Protein AF-A0A416GAG2-F1 (afdb_monomer_lite)

Secondary structure (DSSP, 8-state):
----------------------------------------------------------------------------------TTSS-HHHHHHHHHHHIIIIIIS----TTTHHHHB-HHHHHHHHHT--S--SSSPP--GGGGS---S--SSS--EEEEEEE-STTEEEEEEEETTEEEEEEEEEEEETTEEEEEEEEEE-

Sequence (202 aa):
MKKESLKWTVPAKPLMLAAILALGLGSASCSNSKAPQAKETTEQDNSMEEEEEVIEPEEKETELPPAPRTGSQEEKPEVVIPGMNTDAESVTTFLKAFYAHYVFDAESMEKIANDVCTPKLLKYLEKEYDYDCMEEPCYAMWCFRTGMQDGPSDVSKVTEVIAENDGWFKVSYLDMGNKGVSRIRFIMTHGKYKMDEVVRVE

Foldseek 3Di:
DDDDAPPDDDDDDDDDDDDDDDDDDDDDDDDDDDDDDDDDDDDDDDDDDDDDDDDDDDDDDDDDDDDDDPDPPPPPPPLPFDDDPDDPVSVVVVVQVCCVACQQVNHDCVVCCVQAADPQQQVVQQVPPPDDDPDPDGGNSCLQPPPDPADDASDWGFPDWDDDGSQKIWTWIADNNDTWIKIWGWDDDPNGIHTYDIHTDD

pLDDT: mean 70.06, std 28.57, range [26.62, 98.69]

Radius of gyration: 28.65 Å; chains: 1; bounding box: 80×59×67 Å

Structure (mmCIF, N/CA/C/O backbone):
data_AF-A0A416GAG2-F1
#
_entry.id   AF-A0A416GAG2-F1
#
loop_
_atom_site.group_PDB
_atom_site.id
_atom_site.type_symbol
_atom_site.label_atom_id
_atom_site.label_alt_id
_atom_site.label_comp_id
_atom_site.label_asym_id
_atom_site.label_entity_id
_atom_site.label_seq_id
_atom_site.pdbx_PDB_ins_code
_atom_site.Cartn_x
_atom_site.Cartn_y
_atom_site.Cartn_z
_atom_site.occupancy
_atom_site.B_iso_or_equiv
_atom_site.auth_seq_id
_atom_site.auth_comp_id
_atom_site.auth_asym_id
_atom_site.auth_atom_id
_atom_site.pdbx_PDB_model_num
ATOM 1 N N . MET A 1 1 ? -26.300 13.108 12.758 1.00 38.44 1 MET A N 1
ATOM 2 C CA . MET A 1 1 ? -24.827 13.018 12.900 1.00 38.44 1 MET A CA 1
ATOM 3 C C . MET A 1 1 ? -24.169 14.087 12.038 1.00 38.44 1 MET A C 1
ATOM 5 O O . MET A 1 1 ? -24.770 14.479 11.043 1.00 38.44 1 MET A O 1
ATOM 9 N N . LYS A 1 2 ? -22.981 14.578 12.412 1.00 35.47 2 LYS A N 1
ATOM 10 C CA . LYS A 1 2 ? -22.166 15.461 11.557 1.00 35.47 2 LYS A CA 1
ATOM 11 C C . LYS A 1 2 ? -21.302 14.595 10.633 1.00 35.47 2 LYS A C 1
ATOM 13 O O . LYS A 1 2 ? -20.876 13.525 11.051 1.00 35.47 2 LYS A O 1
ATOM 18 N N . LYS A 1 3 ? -21.082 15.034 9.391 1.00 35.53 3 LYS A N 1
ATOM 19 C CA . LYS A 1 3 ? -20.164 14.373 8.452 1.00 35.53 3 LYS A CA 1
ATOM 20 C C . LYS A 1 3 ? -18.776 14.980 8.628 1.00 35.53 3 LYS A C 1
ATOM 22 O O . LYS A 1 3 ? -18.611 16.168 8.363 1.00 35.53 3 LYS A O 1
ATOM 27 N N . GLU A 1 4 ? -17.805 14.182 9.052 1.00 45.38 4 GLU A N 1
ATOM 28 C CA . GLU A 1 4 ? -16.410 14.610 9.177 1.00 45.38 4 GLU A CA 1
ATOM 29 C C . GLU A 1 4 ? -15.582 13.905 8.100 1.00 45.38 4 GLU A C 1
ATOM 31 O O . GLU A 1 4 ? -15.157 12.765 8.253 1.00 45.38 4 GLU A O 1
ATOM 36 N N . SER A 1 5 ? -15.425 14.572 6.953 1.00 42.12 5 SER A N 1
ATOM 37 C CA . SER A 1 5 ? -14.565 14.103 5.862 1.00 42.12 5 SER A CA 1
ATOM 38 C C . SER A 1 5 ? -13.100 14.094 6.299 1.00 42.12 5 SER A C 1
ATOM 40 O O . SER A 1 5 ? -12.658 15.036 6.961 1.00 42.12 5 SER A O 1
ATOM 42 N N . LEU A 1 6 ? -12.328 13.088 5.869 1.00 41.62 6 LEU A N 1
ATOM 43 C CA . LEU A 1 6 ? -10.877 13.052 6.075 1.00 41.62 6 LEU A CA 1
ATOM 44 C C . LEU A 1 6 ? -10.220 14.267 5.400 1.00 41.62 6 LEU A C 1
ATOM 46 O O . LEU A 1 6 ? -10.076 14.319 4.181 1.00 41.62 6 LEU A O 1
ATOM 50 N N . LYS A 1 7 ? -9.797 15.248 6.202 1.00 37.75 7 LYS A N 1
ATOM 51 C CA . LYS A 1 7 ? -9.031 16.410 5.734 1.00 37.75 7 LYS A CA 1
ATOM 52 C C . LYS A 1 7 ? -7.536 16.109 5.773 1.00 37.75 7 LYS A C 1
ATOM 54 O O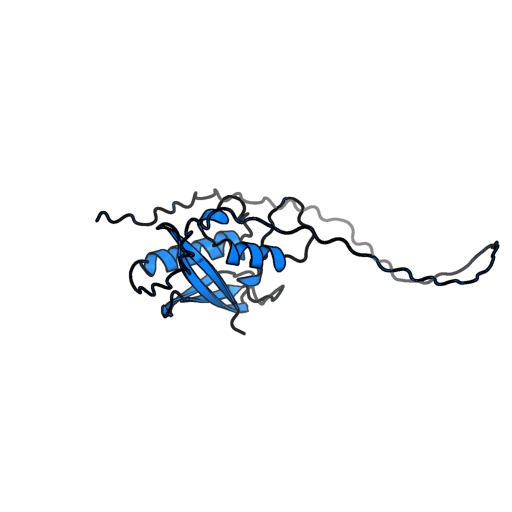 . LYS A 1 7 ? -6.813 16.624 6.621 1.00 37.75 7 LYS A O 1
ATOM 59 N N . TRP A 1 8 ? -7.093 15.255 4.855 1.00 42.41 8 TRP A N 1
ATOM 60 C CA . TRP A 1 8 ? -5.672 15.051 4.594 1.00 42.41 8 TRP A CA 1
ATOM 61 C C . TRP A 1 8 ? -5.143 16.181 3.701 1.00 42.41 8 TRP A C 1
ATOM 63 O O . TRP A 1 8 ? -5.592 16.338 2.567 1.00 42.41 8 TRP A O 1
ATOM 73 N N . THR A 1 9 ? -4.193 16.967 4.211 1.00 39.31 9 THR A N 1
ATOM 74 C CA . THR A 1 9 ? -3.561 18.071 3.474 1.00 39.31 9 THR A CA 1
ATOM 75 C C . THR A 1 9 ? -2.094 17.733 3.242 1.00 39.31 9 THR A C 1
ATOM 77 O O . THR A 1 9 ? -1.291 17.820 4.167 1.00 39.31 9 THR A O 1
ATOM 80 N N . VAL A 1 10 ? -1.736 17.365 2.010 1.00 46.69 10 VAL A N 1
ATOM 81 C CA . VAL A 1 10 ? -0.333 17.136 1.628 1.00 46.69 10 VAL A CA 1
ATOM 82 C C . VAL A 1 10 ? 0.410 18.480 1.581 1.00 46.69 10 VAL A C 1
ATOM 84 O O . VAL A 1 10 ? -0.028 19.378 0.855 1.00 46.69 10 VAL A O 1
ATOM 87 N N . PRO A 1 11 ? 1.535 18.653 2.300 1.00 40.78 11 PRO A N 1
ATOM 88 C CA . PRO A 1 11 ? 2.395 19.816 2.128 1.00 40.78 11 PRO A CA 1
ATOM 89 C C . PRO A 1 11 ? 3.166 19.696 0.805 1.00 40.78 11 PRO A C 1
ATOM 91 O O . PRO A 1 11 ? 3.988 18.799 0.628 1.00 40.78 11 PRO A O 1
ATOM 94 N N . ALA A 1 12 ? 2.916 20.609 -0.135 1.00 41.22 12 ALA A N 1
ATOM 95 C CA . ALA A 1 12 ? 3.634 20.633 -1.407 1.00 41.22 12 ALA A CA 1
ATOM 96 C C . ALA A 1 12 ? 5.121 20.973 -1.189 1.00 41.22 12 ALA A C 1
ATOM 98 O O . ALA A 1 12 ? 5.458 22.080 -0.761 1.00 41.22 12 ALA A O 1
ATOM 99 N N . LYS A 1 13 ? 6.016 20.028 -1.498 1.00 47.72 13 LYS A N 1
ATOM 100 C CA . LYS A 1 13 ? 7.469 20.241 -1.445 1.00 47.72 13 LYS A CA 1
ATOM 101 C C . LYS A 1 13 ? 7.936 21.100 -2.632 1.00 47.72 13 LYS A C 1
ATOM 103 O O . LYS A 1 13 ? 7.495 20.855 -3.756 1.00 47.72 13 LYS A O 1
ATOM 108 N N . PRO A 1 14 ? 8.840 22.076 -2.430 1.00 38.66 14 PRO A N 1
ATOM 109 C CA . PRO A 1 14 ? 9.455 22.803 -3.534 1.00 38.66 14 PRO A CA 1
ATOM 110 C C . PRO A 1 14 ? 10.447 21.903 -4.288 1.00 38.66 14 PRO A C 1
ATOM 112 O O . PRO A 1 14 ? 11.287 21.242 -3.678 1.00 38.66 14 PRO A O 1
ATOM 115 N N . LEU A 1 15 ? 10.376 21.910 -5.621 1.00 43.06 15 LEU A N 1
ATOM 116 C CA . LEU A 1 15 ? 11.319 21.197 -6.486 1.00 43.06 15 LEU A CA 1
ATOM 117 C C . LEU A 1 15 ? 12.697 21.876 -6.458 1.00 43.06 15 LEU A C 1
ATOM 119 O O . LEU A 1 15 ? 12.909 22.901 -7.104 1.00 43.06 15 LEU A O 1
ATOM 123 N N . MET A 1 16 ? 13.644 21.282 -5.732 1.00 34.44 16 MET A N 1
ATOM 124 C CA . MET A 1 16 ? 15.056 21.665 -5.783 1.00 34.44 16 MET A CA 1
ATOM 125 C C . MET A 1 16 ? 15.713 21.030 -7.013 1.00 34.44 16 MET A C 1
ATOM 127 O O . MET A 1 16 ? 15.833 19.808 -7.088 1.00 34.44 16 MET A O 1
ATOM 131 N N . LEU A 1 17 ? 16.164 21.840 -7.977 1.00 33.56 17 LEU A N 1
ATOM 132 C CA . LEU A 1 17 ? 16.980 21.336 -9.086 1.00 33.56 17 LEU A CA 1
ATOM 133 C C . LEU A 1 17 ? 18.369 20.940 -8.568 1.00 33.56 17 LEU A C 1
ATOM 135 O O . LEU A 1 17 ? 19.139 21.793 -8.127 1.00 33.56 17 LEU A O 1
ATOM 139 N N . ALA A 1 18 ? 18.714 19.657 -8.682 1.00 37.72 18 ALA A N 1
ATOM 140 C CA . ALA A 1 18 ? 20.070 19.181 -8.441 1.00 37.72 18 ALA A CA 1
ATOM 141 C C . ALA A 1 18 ? 21.003 19.633 -9.581 1.00 37.72 18 ALA A C 1
ATOM 143 O O . ALA A 1 18 ? 20.869 19.198 -10.725 1.00 37.72 18 ALA A O 1
ATOM 144 N N . ALA A 1 19 ? 21.963 20.506 -9.273 1.00 36.53 19 ALA A N 1
ATOM 145 C CA . ALA A 1 19 ? 22.992 20.920 -10.222 1.00 36.53 19 ALA A CA 1
ATOM 146 C C . ALA A 1 19 ? 24.087 19.843 -10.321 1.00 36.53 19 ALA A C 1
ATOM 148 O O . ALA A 1 19 ? 24.914 19.704 -9.420 1.00 36.53 19 ALA A O 1
ATOM 149 N 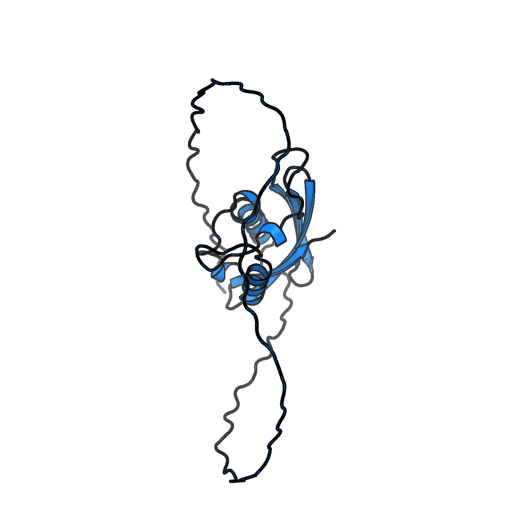N . ILE A 1 20 ? 24.099 19.080 -11.418 1.00 35.28 20 ILE A N 1
ATOM 150 C CA . ILE A 1 20 ? 25.112 18.042 -11.662 1.00 35.28 20 ILE A CA 1
ATOM 151 C C . ILE A 1 20 ? 26.458 18.708 -11.977 1.00 35.28 20 ILE A C 1
ATOM 153 O O . ILE A 1 20 ? 26.676 19.235 -13.069 1.00 35.28 20 ILE A O 1
ATOM 157 N N . LEU A 1 21 ? 27.375 18.668 -11.010 1.00 35.81 21 LEU A N 1
ATOM 158 C CA . LEU A 1 21 ? 28.737 19.177 -11.144 1.00 35.81 21 LEU A CA 1
ATOM 159 C C . LEU A 1 21 ? 29.627 18.106 -11.794 1.00 35.81 21 LEU A C 1
ATOM 161 O O . LEU A 1 21 ? 30.071 17.160 -11.145 1.00 35.81 21 LEU A O 1
ATOM 165 N N . ALA A 1 22 ? 29.865 18.238 -13.099 1.00 40.00 22 ALA A N 1
ATOM 166 C CA . ALA A 1 22 ? 30.660 17.282 -13.861 1.00 40.00 22 ALA A CA 1
ATOM 167 C C . ALA A 1 22 ? 32.164 17.397 -13.539 1.00 40.00 22 ALA A C 1
ATOM 169 O O . ALA A 1 22 ? 32.847 18.297 -14.026 1.00 40.00 22 ALA A O 1
ATOM 170 N N . LEU A 1 23 ? 32.690 16.441 -12.769 1.00 40.62 23 LEU A N 1
ATOM 171 C CA . LEU A 1 23 ? 34.126 16.198 -12.607 1.00 40.62 23 LEU A CA 1
ATOM 172 C C . LEU A 1 23 ? 34.492 14.860 -13.255 1.00 40.62 23 LEU A C 1
ATOM 174 O O . LEU A 1 23 ? 34.330 13.801 -12.658 1.00 40.62 23 LEU A O 1
ATOM 178 N N . GLY A 1 24 ? 34.986 14.911 -14.492 1.00 34.34 24 GLY A N 1
ATOM 179 C CA . GLY A 1 24 ? 35.578 13.754 -15.161 1.00 34.34 24 GLY A CA 1
ATOM 180 C C . GLY A 1 24 ? 37.102 13.799 -15.096 1.00 34.34 24 GLY A C 1
ATOM 181 O O . GLY A 1 24 ? 37.682 14.827 -15.434 1.00 34.34 24 GLY A O 1
ATOM 182 N N . LEU A 1 25 ? 37.740 12.691 -14.704 1.00 38.66 25 LEU A N 1
ATOM 183 C CA . LEU A 1 25 ? 39.153 12.361 -14.957 1.00 38.66 25 LEU A CA 1
ATOM 184 C C . LEU A 1 25 ? 39.447 10.916 -14.500 1.00 38.66 25 LEU A C 1
ATOM 186 O O . LEU A 1 25 ? 38.843 10.441 -13.546 1.00 38.66 25 LEU A O 1
ATOM 190 N N . GLY A 1 26 ? 40.423 10.252 -15.132 1.00 32.84 26 GLY A N 1
ATOM 191 C CA . GLY A 1 26 ? 41.094 9.078 -14.547 1.00 32.84 26 GLY A CA 1
ATOM 192 C C . GLY A 1 26 ? 40.553 7.688 -14.910 1.00 32.84 26 GLY A C 1
ATOM 193 O O . GLY A 1 26 ? 40.142 6.933 -14.035 1.00 32.84 26 GLY A O 1
ATOM 194 N N . SER A 1 27 ? 40.652 7.282 -16.178 1.00 40.88 27 SER A N 1
ATOM 195 C CA . SER A 1 27 ? 40.572 5.860 -16.547 1.00 40.88 27 SER A CA 1
ATOM 196 C C . SER A 1 27 ? 41.863 5.120 -16.161 1.00 40.88 27 SER A C 1
ATOM 198 O O . SER A 1 27 ? 42.925 5.444 -16.697 1.00 40.88 27 SER A O 1
ATOM 200 N N . ALA A 1 28 ? 41.781 4.094 -15.310 1.00 35.50 28 ALA A N 1
ATOM 201 C CA . ALA A 1 28 ? 42.899 3.197 -15.007 1.00 35.50 28 ALA A CA 1
ATOM 202 C C . ALA A 1 28 ? 42.433 1.731 -15.000 1.00 35.50 28 ALA A C 1
ATOM 204 O O . ALA A 1 28 ? 41.589 1.341 -14.200 1.00 35.50 28 ALA A O 1
ATOM 205 N N . SER A 1 29 ? 42.988 0.926 -15.908 1.00 36.44 29 SER A N 1
ATOM 206 C CA . SER A 1 29 ? 42.758 -0.520 -15.992 1.00 36.44 29 SER A CA 1
ATOM 207 C C . SER A 1 29 ? 43.918 -1.273 -15.345 1.00 36.44 29 SER A C 1
ATOM 209 O O . SER A 1 29 ? 45.070 -0.926 -15.596 1.00 36.44 29 SER A O 1
ATOM 211 N N . CYS A 1 30 ? 43.623 -2.322 -14.574 1.00 28.58 30 CYS A N 1
ATOM 212 C CA . CYS A 1 30 ? 44.581 -3.371 -14.224 1.00 28.58 30 CYS A CA 1
ATOM 213 C C . CYS A 1 30 ? 43.853 -4.693 -13.944 1.00 28.58 30 CYS A C 1
ATOM 215 O O . CYS A 1 30 ? 42.762 -4.702 -13.376 1.00 28.58 30 CYS A O 1
ATOM 217 N N . SER A 1 31 ? 44.476 -5.810 -14.328 1.00 35.44 31 SER A N 1
ATOM 218 C CA . SER A 1 31 ? 43.879 -7.149 -14.263 1.00 35.44 31 SER A CA 1
ATOM 219 C C . SER A 1 31 ? 44.534 -8.054 -13.212 1.00 35.44 31 SER A C 1
ATOM 221 O O . SER A 1 31 ? 45.732 -7.996 -12.962 1.00 35.44 31 SER A O 1
ATOM 223 N N . ASN A 1 32 ? 43.695 -8.931 -12.664 1.00 33.22 32 ASN A N 1
ATOM 224 C CA . ASN A 1 32 ? 43.937 -10.123 -11.840 1.00 33.22 32 ASN A CA 1
ATOM 225 C C . ASN A 1 32 ? 45.334 -10.805 -11.922 1.00 33.22 32 ASN A C 1
ATOM 227 O O . ASN A 1 32 ? 45.757 -11.165 -13.021 1.00 33.22 32 ASN A O 1
ATOM 231 N N . SER A 1 33 ? 45.963 -11.129 -10.771 1.00 34.25 33 SER A N 1
ATOM 232 C CA . SER A 1 33 ? 46.811 -12.340 -10.582 1.00 34.25 33 SER A CA 1
ATOM 233 C C . SER A 1 33 ? 47.230 -12.654 -9.123 1.00 34.25 33 SER A C 1
ATOM 235 O O . SER A 1 33 ? 48.063 -11.970 -8.545 1.00 34.25 33 SER A O 1
ATOM 237 N N . LYS A 1 34 ? 46.669 -13.752 -8.590 1.00 29.00 34 LYS A N 1
ATOM 238 C CA . LYS A 1 34 ? 47.237 -14.864 -7.770 1.00 29.00 34 LYS A CA 1
ATOM 239 C C . LYS A 1 34 ? 48.440 -14.665 -6.795 1.00 29.00 34 LYS A C 1
ATOM 241 O O . LYS A 1 34 ? 49.491 -14.159 -7.159 1.00 29.00 34 LYS A O 1
ATOM 246 N N . ALA A 1 35 ? 48.298 -15.244 -5.589 1.00 31.86 35 ALA A N 1
ATOM 247 C CA . ALA A 1 35 ? 49.308 -15.419 -4.511 1.00 31.86 35 ALA A CA 1
ATOM 248 C C . ALA A 1 35 ? 50.250 -16.655 -4.761 1.00 31.86 35 ALA A C 1
ATOM 250 O O . ALA A 1 35 ? 50.127 -17.186 -5.872 1.00 31.86 35 ALA A O 1
ATOM 251 N N . PRO A 1 36 ? 51.129 -17.200 -3.847 1.00 45.00 36 PRO A N 1
ATOM 252 C CA . PRO A 1 36 ? 50.997 -17.344 -2.366 1.00 45.00 36 PRO A CA 1
ATOM 253 C C . PRO A 1 36 ? 52.312 -17.338 -1.498 1.00 45.00 36 PRO A C 1
ATOM 255 O O . PRO A 1 36 ? 53.385 -17.025 -1.998 1.00 45.00 36 PRO A O 1
ATOM 258 N N . GLN A 1 37 ? 52.202 -17.807 -0.230 1.00 26.62 37 GLN A N 1
ATOM 259 C CA . GLN A 1 37 ? 53.246 -18.254 0.747 1.00 26.62 37 GLN A CA 1
ATOM 260 C C . GLN A 1 37 ? 53.913 -17.204 1.682 1.00 26.62 37 GLN A C 1
ATOM 262 O O . GLN A 1 37 ? 54.124 -16.073 1.267 1.00 26.62 37 GLN A O 1
ATOM 267 N N . ALA A 1 38 ? 54.297 -17.520 2.940 1.00 31.28 38 ALA A N 1
ATOM 268 C CA . ALA A 1 38 ? 53.901 -18.634 3.837 1.00 31.28 38 ALA A CA 1
ATOM 269 C C . ALA A 1 38 ? 54.284 -18.415 5.331 1.00 31.28 38 ALA A C 1
ATOM 271 O O . ALA A 1 38 ? 55.258 -17.737 5.629 1.00 31.28 38 ALA A O 1
ATOM 272 N N . LYS A 1 39 ? 53.500 -19.067 6.211 1.00 31.06 39 LYS A N 1
ATOM 273 C CA . LYS A 1 39 ? 53.773 -19.657 7.550 1.00 31.06 39 LYS A CA 1
ATOM 274 C C . LYS A 1 39 ? 55.016 -19.257 8.373 1.00 31.06 39 LYS A C 1
ATOM 276 O O . LYS A 1 39 ? 56.138 -19.413 7.916 1.00 31.06 39 LYS A O 1
ATOM 281 N N . GLU A 1 40 ? 54.797 -19.166 9.687 1.00 29.48 40 GLU A N 1
ATOM 282 C CA . GLU A 1 40 ? 55.442 -20.116 10.620 1.00 29.48 40 GLU A CA 1
ATOM 283 C C . GLU A 1 40 ? 54.416 -20.587 11.681 1.00 29.48 40 GLU A C 1
ATOM 285 O O . GLU A 1 40 ? 53.220 -20.396 11.436 1.00 29.48 40 GLU A O 1
ATOM 290 N N . THR A 1 41 ? 54.769 -21.340 12.740 1.00 30.16 41 THR A N 1
ATOM 291 C CA . THR A 1 41 ? 53.770 -22.141 13.510 1.00 30.16 41 THR A CA 1
ATOM 292 C C . THR A 1 41 ? 54.161 -22.498 14.960 1.00 30.16 41 THR A C 1
ATOM 294 O O . THR A 1 41 ? 55.294 -22.900 15.207 1.00 30.16 41 THR A O 1
ATOM 297 N N . THR A 1 42 ? 53.204 -22.409 15.903 1.00 29.27 42 THR A N 1
ATOM 298 C CA . THR A 1 42 ? 53.117 -23.165 17.190 1.00 29.27 42 THR A CA 1
ATOM 299 C C . THR A 1 42 ? 51.712 -22.931 17.791 1.00 29.27 42 THR A C 1
ATOM 301 O O . THR A 1 42 ? 51.285 -21.781 17.814 1.00 29.27 42 THR A O 1
ATOM 304 N N . GLU A 1 43 ? 50.837 -23.878 18.162 1.00 36.03 43 GLU A N 1
ATOM 305 C CA . GLU A 1 43 ? 50.873 -25.281 18.657 1.00 36.03 43 GLU A CA 1
ATOM 306 C C . GLU A 1 43 ? 51.059 -25.474 20.176 1.00 36.03 43 GLU A C 1
ATOM 308 O O . GLU A 1 43 ? 52.175 -25.392 20.681 1.00 36.03 43 GLU A O 1
ATOM 313 N N . GLN A 1 44 ? 49.930 -25.764 20.850 1.00 34.38 44 GLN A N 1
ATOM 314 C CA . GLN A 1 44 ? 49.672 -26.589 22.057 1.00 34.38 44 GLN A CA 1
ATOM 315 C C . GLN A 1 44 ? 48.213 -26.274 22.482 1.00 34.38 44 GLN A C 1
ATOM 317 O O . GLN A 1 44 ? 47.914 -25.110 22.732 1.00 34.38 44 GLN A O 1
ATOM 322 N N . ASP A 1 45 ? 47.185 -27.129 22.405 1.00 31.06 45 ASP A N 1
ATOM 323 C CA . ASP A 1 45 ? 46.989 -28.573 22.674 1.00 31.06 45 ASP A CA 1
ATOM 324 C C . ASP A 1 45 ? 46.783 -28.930 24.160 1.00 31.06 45 ASP A C 1
ATOM 326 O O . ASP A 1 45 ? 47.746 -28.933 24.928 1.00 31.06 45 ASP A O 1
ATOM 330 N N . ASN A 1 46 ? 45.531 -29.250 24.540 1.00 32.59 46 ASN A N 1
ATOM 331 C CA . ASN A 1 46 ? 45.215 -30.490 25.267 1.00 32.59 46 ASN A CA 1
ATOM 332 C C . ASN A 1 46 ? 43.700 -30.828 25.335 1.00 32.59 46 ASN A C 1
ATOM 334 O O . ASN A 1 46 ? 42.843 -29.950 25.257 1.00 32.59 46 ASN A O 1
ATOM 338 N N . SER A 1 47 ? 43.445 -32.127 25.533 1.00 33.59 47 SER A N 1
ATOM 339 C CA . SER A 1 47 ? 42.228 -32.891 25.918 1.00 33.59 47 SER A CA 1
ATOM 340 C C . SER A 1 47 ? 41.087 -32.187 26.706 1.00 33.59 47 SER A C 1
ATOM 342 O O . SER A 1 47 ? 41.372 -31.296 27.499 1.00 33.59 47 SER A O 1
ATOM 344 N N . MET A 1 48 ? 39.784 -32.516 26.536 1.00 32.06 48 MET A N 1
ATOM 345 C CA . MET A 1 48 ? 39.047 -33.780 26.888 1.00 32.06 48 MET A CA 1
ATOM 346 C C . MET A 1 48 ? 38.920 -33.980 28.432 1.00 32.06 48 MET A C 1
ATOM 348 O O . MET A 1 48 ? 39.810 -33.533 29.147 1.00 32.06 48 MET A O 1
ATOM 352 N N . GLU A 1 49 ? 37.874 -34.568 29.049 1.00 38.62 49 GLU A N 1
ATOM 353 C CA . GLU A 1 49 ? 36.871 -35.567 28.589 1.00 38.62 49 GLU A CA 1
ATOM 354 C C . GLU A 1 49 ? 35.375 -35.162 28.822 1.00 38.62 49 GLU A C 1
ATOM 356 O O . GLU A 1 49 ? 34.944 -34.196 28.194 1.00 38.62 49 GLU A O 1
ATOM 361 N N . GLU A 1 50 ? 34.569 -35.880 29.634 1.00 39.03 50 GLU A N 1
ATOM 362 C CA . GLU A 1 50 ? 33.079 -35.791 29.752 1.00 39.03 50 GLU A CA 1
ATOM 363 C C . GLU A 1 50 ? 32.578 -35.726 31.223 1.00 39.03 50 GLU A C 1
ATOM 365 O O . GLU A 1 50 ? 33.364 -36.014 32.119 1.00 39.03 50 GLU A O 1
ATOM 370 N N . GLU A 1 51 ? 31.286 -35.407 31.471 1.00 42.56 51 GLU A N 1
ATOM 371 C CA . GLU A 1 51 ? 30.374 -36.128 32.414 1.00 42.56 51 GLU A CA 1
ATOM 372 C C . GLU A 1 51 ? 28.925 -35.551 32.441 1.00 42.56 51 GLU A C 1
ATOM 374 O O . GLU A 1 51 ? 28.707 -34.368 32.172 1.00 42.56 51 GLU A O 1
ATOM 379 N N . GLU A 1 52 ? 27.925 -36.394 32.759 1.00 43.62 52 GLU A N 1
ATOM 380 C CA . GLU A 1 52 ? 26.510 -36.030 33.011 1.00 43.62 52 GLU A CA 1
ATOM 381 C C . GLU A 1 52 ? 26.195 -36.021 34.522 1.00 43.62 52 GLU A C 1
ATOM 383 O O . GLU A 1 52 ? 26.709 -36.868 35.247 1.00 43.62 52 GLU A O 1
ATOM 388 N N . GLU A 1 53 ?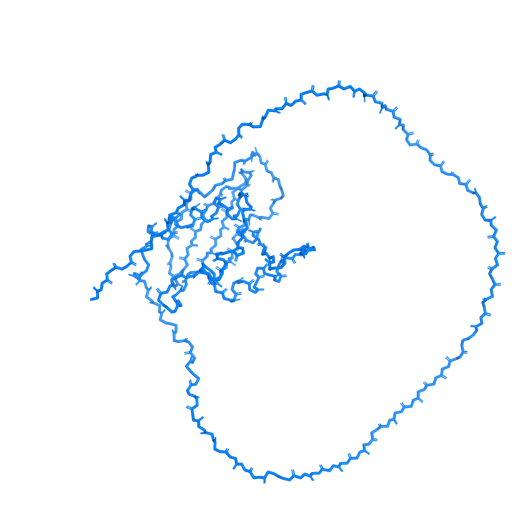 25.221 -35.217 34.978 1.00 37.50 53 GLU A N 1
ATOM 389 C CA . GLU A 1 53 ? 24.309 -35.674 36.047 1.00 37.50 53 GLU A CA 1
ATOM 390 C C . GLU A 1 53 ? 22.915 -35.015 35.953 1.00 37.50 53 GLU A C 1
ATOM 392 O O . GLU A 1 53 ? 22.752 -33.915 35.420 1.00 37.50 53 GLU A O 1
ATOM 397 N N . VAL A 1 54 ? 21.894 -35.709 36.468 1.00 38.50 54 VAL A N 1
ATOM 398 C CA . VAL A 1 54 ? 20.469 -35.334 36.446 1.00 38.50 54 VAL A CA 1
ATOM 399 C C . VAL A 1 54 ? 19.933 -35.291 37.876 1.00 38.50 54 VAL A C 1
ATOM 401 O O . VAL A 1 54 ? 20.062 -36.281 38.591 1.00 38.50 54 VAL A O 1
ATOM 404 N N . ILE A 1 55 ? 19.257 -34.204 38.279 1.00 35.72 55 ILE A N 1
ATOM 405 C CA . ILE A 1 55 ? 18.487 -34.180 39.538 1.00 35.72 55 ILE A CA 1
ATOM 406 C C . ILE A 1 55 ? 17.236 -33.282 39.497 1.00 35.72 55 ILE A C 1
ATOM 408 O O . ILE A 1 55 ? 17.310 -32.056 39.500 1.00 35.72 55 ILE A O 1
ATOM 412 N N . GLU A 1 56 ? 16.088 -33.951 39.569 1.00 41.16 56 GLU A N 1
ATOM 413 C CA . GLU A 1 56 ? 14.802 -33.540 40.160 1.00 41.16 56 GLU A CA 1
ATOM 414 C C . GLU A 1 56 ? 14.394 -34.677 41.136 1.00 41.16 56 GLU A C 1
ATOM 416 O O . GLU A 1 56 ? 15.003 -35.753 41.057 1.00 41.16 56 GLU A O 1
ATOM 421 N N . PRO A 1 57 ? 13.361 -34.554 42.002 1.00 49.03 57 PRO A N 1
ATOM 422 C CA . PRO A 1 57 ? 12.520 -33.394 42.343 1.00 49.03 57 PRO A CA 1
ATOM 423 C C . PRO A 1 57 ? 12.513 -33.096 43.870 1.00 49.03 57 PRO A C 1
ATOM 425 O O . PRO A 1 57 ? 13.154 -33.803 44.639 1.00 49.03 57 PRO A O 1
ATOM 428 N N . GLU A 1 58 ? 11.706 -32.130 44.336 1.00 36.38 58 GLU A N 1
ATOM 429 C CA . GLU A 1 58 ? 10.652 -32.421 45.338 1.00 36.38 58 GLU A CA 1
ATOM 430 C C . GLU A 1 58 ? 9.598 -31.294 45.429 1.00 36.38 58 GLU A C 1
ATOM 432 O O . GLU A 1 58 ? 9.732 -30.233 44.815 1.00 36.38 58 GLU A O 1
ATOM 437 N N . GLU A 1 59 ? 8.507 -31.554 46.150 1.00 43.44 59 GLU A N 1
ATOM 438 C CA . GLU A 1 59 ? 7.242 -30.813 46.085 1.00 43.44 59 GLU A CA 1
ATOM 439 C C . GLU A 1 59 ? 7.050 -29.813 47.240 1.00 43.44 59 GLU A C 1
ATOM 441 O O . GLU A 1 59 ? 7.539 -30.024 48.351 1.00 43.44 59 GLU A O 1
ATOM 446 N N . LYS A 1 60 ? 6.192 -28.796 47.038 1.00 36.12 60 LYS A N 1
ATOM 447 C CA . LYS A 1 60 ? 5.289 -28.346 48.115 1.00 36.12 60 LYS A CA 1
ATOM 448 C C . LYS A 1 60 ? 4.032 -27.622 47.622 1.00 36.12 60 LYS A C 1
ATOM 450 O O . LYS A 1 60 ? 4.107 -26.524 47.077 1.00 36.12 60 LYS A O 1
ATOM 455 N N . GLU A 1 61 ? 2.865 -28.185 47.929 1.00 41.53 61 GLU A N 1
ATOM 456 C CA . GLU A 1 61 ? 1.573 -27.499 47.812 1.00 41.53 61 GLU A CA 1
ATOM 457 C C . GLU A 1 61 ? 1.406 -26.363 48.837 1.00 41.53 61 GLU A C 1
ATOM 459 O O . GLU A 1 61 ? 1.868 -26.443 49.978 1.00 41.53 61 GLU A O 1
ATOM 464 N N . THR A 1 62 ? 0.632 -25.336 48.477 1.00 32.41 62 THR A N 1
ATOM 465 C CA . THR A 1 62 ? -0.175 -24.543 49.423 1.00 32.41 62 THR A CA 1
ATOM 466 C C . THR A 1 62 ? -1.392 -23.988 48.675 1.00 32.41 62 THR A C 1
ATOM 468 O O . THR A 1 62 ? -1.244 -23.363 47.627 1.00 32.41 62 THR A O 1
ATOM 471 N N . GLU A 1 63 ? -2.595 -24.249 49.189 1.00 37.56 63 GLU A N 1
ATOM 472 C CA . GLU A 1 63 ? -3.865 -23.946 48.513 1.00 37.56 63 GLU A CA 1
ATOM 473 C C . GLU A 1 63 ? -4.251 -22.451 48.495 1.00 37.56 63 GLU A C 1
ATOM 475 O O . GLU A 1 63 ? -3.768 -21.630 49.278 1.00 37.56 63 GLU A O 1
ATOM 480 N N . LEU A 1 64 ? -5.187 -22.110 47.600 1.00 38.06 64 LEU A N 1
ATOM 481 C CA . LEU A 1 64 ? -5.847 -20.801 47.514 1.00 38.06 64 LEU A CA 1
ATOM 482 C C . LEU A 1 64 ? -6.795 -20.535 48.703 1.00 38.06 64 LEU A C 1
ATOM 484 O O . LEU A 1 64 ? -7.309 -21.454 49.338 1.00 38.06 64 LEU A O 1
ATOM 488 N N . PRO A 1 65 ? -7.186 -19.263 48.892 1.00 49.78 65 PRO A N 1
ATOM 489 C CA . PRO A 1 65 ? -8.596 -18.944 48.633 1.00 49.78 65 PRO A CA 1
ATOM 490 C C . PRO A 1 65 ? -8.788 -17.865 47.540 1.00 49.78 65 PRO A C 1
ATOM 492 O O . PRO A 1 65 ? -7.937 -16.992 47.369 1.00 49.78 65 PRO A O 1
ATOM 495 N N . PRO A 1 66 ? -9.899 -17.899 46.776 1.00 46.38 66 PRO A N 1
ATOM 496 C CA . PRO A 1 66 ? -10.109 -17.020 45.624 1.00 46.38 66 PRO A CA 1
ATOM 497 C C . PRO A 1 66 ? -10.675 -15.634 45.984 1.00 46.38 66 PRO A C 1
ATOM 499 O O . PRO A 1 66 ? -11.511 -15.494 46.876 1.00 46.38 66 PRO A O 1
ATOM 502 N N . ALA A 1 67 ? -10.298 -14.624 45.193 1.00 37.50 67 ALA A N 1
ATOM 503 C CA . ALA A 1 67 ? -10.875 -13.275 45.194 1.00 37.50 67 ALA A CA 1
ATOM 504 C C . ALA A 1 67 ? -11.614 -12.984 43.859 1.00 37.50 67 ALA A C 1
ATOM 506 O O . ALA A 1 67 ? -11.401 -13.706 42.879 1.00 37.50 67 ALA A O 1
ATOM 507 N N . PRO A 1 68 ? -12.539 -12.001 43.796 1.00 34.62 68 PRO A N 1
ATOM 508 C CA . PRO A 1 68 ? -13.638 -12.049 42.825 1.00 34.62 68 PRO A CA 1
ATOM 509 C C . PRO A 1 68 ? -13.258 -11.806 41.360 1.00 34.62 68 PRO A C 1
ATOM 511 O O . PRO A 1 68 ? -12.568 -10.846 41.019 1.00 34.62 68 PRO A O 1
ATOM 514 N N . ARG A 1 69 ? -13.844 -12.613 40.467 1.00 35.53 69 ARG A N 1
ATOM 515 C CA . ARG A 1 69 ? -13.882 -12.345 39.023 1.00 35.53 69 ARG A CA 1
ATOM 516 C C . ARG A 1 69 ? -14.905 -11.245 38.722 1.00 35.53 69 ARG A C 1
ATOM 518 O O . ARG A 1 69 ? -16.058 -11.541 38.411 1.00 35.53 69 ARG A O 1
ATOM 525 N N . THR A 1 70 ? -14.491 -9.983 38.793 1.00 31.56 70 THR A N 1
ATOM 526 C CA . THR A 1 70 ? -15.229 -8.900 38.123 1.00 31.56 70 THR A CA 1
ATOM 527 C C . THR A 1 70 ? -15.226 -9.187 36.624 1.00 31.56 70 THR A C 1
ATOM 529 O O . THR A 1 70 ? -14.166 -9.386 36.034 1.00 31.56 70 THR A O 1
ATOM 532 N N . GLY A 1 71 ? -16.410 -9.263 36.018 1.00 35.06 71 GLY A N 1
ATOM 533 C CA . GLY A 1 71 ? -16.559 -9.648 34.619 1.00 35.06 71 GLY A CA 1
ATOM 534 C C . GLY A 1 71 ? -16.088 -8.561 33.659 1.00 35.06 71 GLY A C 1
ATOM 535 O O . GLY A 1 71 ? -16.897 -7.751 33.215 1.00 35.06 71 GLY A O 1
ATOM 536 N N . SER A 1 72 ? -14.810 -8.585 33.284 1.00 33.16 72 SER A N 1
ATOM 537 C CA . SER A 1 72 ? -14.375 -7.998 32.017 1.00 33.16 72 SER A CA 1
ATOM 538 C C . SER A 1 72 ? -15.080 -8.752 30.895 1.00 33.16 72 SER A C 1
ATOM 540 O O . SER A 1 72 ? -14.747 -9.905 30.620 1.00 33.16 72 SER A O 1
ATOM 542 N N . GLN A 1 73 ? -16.074 -8.127 30.264 1.00 34.38 73 GLN A N 1
ATOM 543 C CA . GLN A 1 73 ? -16.585 -8.633 28.998 1.00 34.38 73 GLN A CA 1
ATOM 544 C C . GLN A 1 73 ? -15.473 -8.473 27.966 1.00 34.38 73 GLN A C 1
ATOM 546 O O . GLN A 1 73 ? -15.146 -7.363 27.553 1.00 34.38 73 GLN A O 1
ATOM 551 N N . GLU A 1 74 ? -14.873 -9.595 27.582 1.00 40.91 74 GLU A N 1
ATOM 552 C CA . GLU A 1 74 ? -14.010 -9.673 26.416 1.00 40.91 74 GLU A CA 1
ATOM 553 C C . GLU A 1 74 ? -14.895 -9.463 25.181 1.00 40.91 74 GLU A C 1
ATOM 555 O O . GLU A 1 74 ? -15.446 -10.411 24.616 1.00 40.91 74 GLU A O 1
ATOM 560 N N . GLU A 1 75 ? -15.097 -8.197 24.802 1.00 37.31 75 GLU A N 1
ATOM 561 C CA . GLU A 1 75 ? -15.697 -7.826 23.522 1.00 37.31 75 GLU A CA 1
ATOM 562 C C . GLU A 1 75 ? -14.753 -8.264 22.401 1.00 37.31 75 GLU A C 1
ATOM 564 O O . GLU A 1 75 ? -13.971 -7.487 21.849 1.00 37.31 75 GLU A O 1
ATOM 569 N N . LYS A 1 76 ? -14.852 -9.556 22.063 1.00 29.95 76 LYS A N 1
ATOM 570 C CA . LYS A 1 76 ? -14.470 -10.117 20.770 1.00 29.95 76 LYS A CA 1
ATOM 571 C C . LYS A 1 76 ? -14.862 -9.086 19.708 1.00 29.95 76 LYS A C 1
ATOM 573 O O . LYS A 1 76 ? -16.061 -8.825 19.593 1.00 29.95 76 LYS A O 1
ATOM 578 N N . PRO A 1 77 ? -13.909 -8.513 18.950 1.00 36.34 77 PRO A N 1
ATOM 579 C CA . PRO A 1 77 ? -14.194 -7.379 18.085 1.00 36.34 77 PRO A CA 1
ATOM 580 C C . PRO A 1 77 ? -15.284 -7.770 17.093 1.00 36.34 77 PRO A C 1
ATOM 582 O O . PRO A 1 77 ? -15.084 -8.650 16.249 1.00 36.34 77 PRO A O 1
ATOM 585 N N . GLU A 1 78 ? -16.460 -7.158 17.240 1.00 35.56 78 GLU A N 1
ATOM 586 C CA . GLU A 1 78 ? -17.582 -7.433 16.360 1.00 35.56 78 GLU A CA 1
ATOM 587 C C . GLU A 1 78 ? -17.187 -6.961 14.964 1.00 35.56 78 GLU A C 1
ATOM 589 O O . GLU A 1 78 ? -16.949 -5.774 14.730 1.00 35.56 78 GLU A O 1
ATOM 594 N N . VAL A 1 79 ? -17.064 -7.913 14.037 1.00 31.58 79 VAL A N 1
ATOM 595 C CA . VAL A 1 79 ? -16.712 -7.626 12.647 1.00 31.58 79 VAL A CA 1
ATOM 596 C C . VAL A 1 79 ? -17.954 -7.068 11.964 1.00 31.58 79 VAL A C 1
ATOM 598 O O . VAL A 1 79 ? -18.620 -7.741 11.179 1.00 31.58 79 VAL A O 1
ATOM 601 N N . VAL A 1 80 ? -18.274 -5.817 12.288 1.00 28.58 80 VAL A N 1
ATOM 602 C CA . VAL A 1 80 ? -19.203 -5.016 11.505 1.00 28.58 80 VAL A CA 1
ATOM 603 C C . VAL A 1 80 ? -18.600 -4.941 10.105 1.00 28.58 80 VAL A C 1
ATOM 605 O O . VAL A 1 80 ? -17.501 -4.411 9.927 1.00 28.58 80 VAL A O 1
ATOM 608 N N . ILE A 1 81 ? -19.316 -5.459 9.108 1.00 42.78 81 ILE A N 1
ATOM 609 C CA . ILE A 1 81 ? -18.975 -5.289 7.692 1.00 42.78 81 ILE A CA 1
ATOM 610 C C . ILE A 1 81 ? -19.951 -4.271 7.086 1.00 42.78 81 ILE A C 1
ATOM 612 O O . ILE A 1 81 ? -20.935 -4.660 6.455 1.00 42.78 81 ILE A O 1
ATOM 616 N N . PRO A 1 82 ? -19.731 -2.954 7.272 1.00 36.66 82 PRO A N 1
ATOM 617 C CA . PRO A 1 82 ? -20.423 -1.948 6.502 1.00 36.66 82 PRO A CA 1
ATOM 618 C C . PRO A 1 82 ? -19.607 -1.654 5.242 1.00 36.66 82 PRO A C 1
ATOM 620 O O . PRO A 1 82 ? -18.528 -1.057 5.294 1.00 36.66 82 PRO A O 1
ATOM 623 N N . GLY A 1 83 ? -20.182 -1.955 4.082 1.00 41.09 83 GLY A N 1
ATOM 624 C CA . GLY A 1 83 ? -19.971 -1.032 2.974 1.00 41.09 83 GLY A CA 1
ATOM 625 C C . GLY A 1 83 ? -20.466 0.365 3.384 1.00 41.09 83 GLY A C 1
ATOM 626 O O . GLY A 1 83 ? -21.410 0.484 4.163 1.00 41.09 83 GLY A O 1
ATOM 627 N N . MET A 1 84 ? -19.878 1.415 2.806 1.00 37.59 84 MET A N 1
ATOM 628 C CA . MET A 1 84 ? -20.418 2.788 2.795 1.00 37.59 84 MET A CA 1
ATOM 629 C C . MET A 1 84 ? -20.218 3.707 4.027 1.00 37.59 84 MET A C 1
ATOM 631 O O . MET A 1 84 ? -20.859 4.759 4.056 1.00 37.59 84 MET A O 1
ATOM 635 N N . ASN A 1 85 ? -19.302 3.438 4.977 1.00 49.06 85 ASN A N 1
ATOM 636 C CA . ASN A 1 85 ? -18.843 4.511 5.901 1.00 49.06 85 ASN A CA 1
ATOM 637 C C . ASN A 1 85 ? -17.520 5.169 5.455 1.00 49.06 85 ASN A C 1
ATOM 639 O O . ASN A 1 85 ? -17.2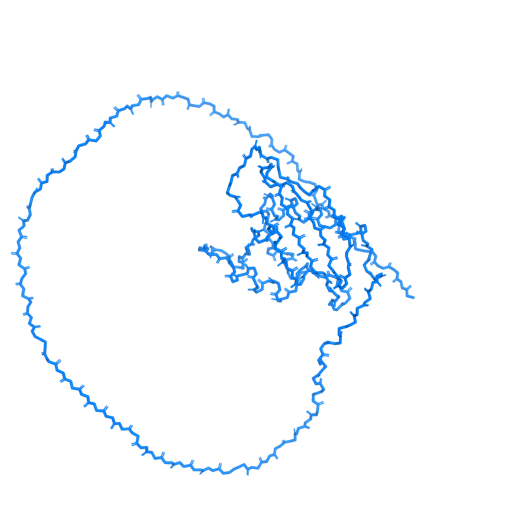76 6.321 5.816 1.00 49.06 85 ASN A O 1
ATOM 643 N N . THR A 1 86 ? -16.692 4.495 4.648 1.00 57.47 86 THR A N 1
ATOM 644 C CA . THR A 1 86 ? -15.661 5.157 3.833 1.00 57.47 86 THR A CA 1
ATOM 645 C C . THR A 1 86 ? -16.236 5.522 2.479 1.00 57.47 86 THR A C 1
ATOM 647 O O . THR A 1 86 ? -16.814 4.690 1.781 1.00 57.47 86 THR A O 1
ATOM 650 N N . ASP A 1 87 ? -16.012 6.768 2.085 1.00 78.31 87 ASP A N 1
ATOM 651 C CA . ASP A 1 87 ? -16.087 7.172 0.691 1.00 78.31 87 ASP A CA 1
ATOM 652 C C . ASP A 1 87 ? -14.922 6.527 -0.092 1.00 78.31 87 ASP A C 1
ATOM 654 O O . ASP A 1 87 ? -13.753 6.664 0.281 1.00 78.31 87 ASP A O 1
ATOM 658 N N . ALA A 1 88 ? -15.243 5.812 -1.172 1.00 84.38 88 ALA A N 1
ATOM 659 C CA . ALA A 1 88 ? -14.260 5.133 -2.011 1.00 84.38 88 ALA A CA 1
ATOM 660 C C . ALA A 1 88 ? -13.369 6.114 -2.798 1.00 84.38 88 ALA A C 1
ATOM 662 O O . ALA A 1 88 ? -12.234 5.762 -3.128 1.00 84.38 88 ALA A O 1
ATOM 663 N N . GLU A 1 89 ? -13.825 7.344 -3.058 1.00 87.88 89 GLU A N 1
ATOM 664 C CA . GLU A 1 89 ? -13.016 8.401 -3.676 1.00 87.88 89 GLU A CA 1
ATOM 665 C C . GLU A 1 89 ? -11.956 8.916 -2.689 1.00 87.88 89 GLU A C 1
ATOM 667 O O . GLU A 1 89 ? -10.783 9.040 -3.053 1.00 87.88 89 GLU A O 1
ATOM 672 N N . SER A 1 90 ? -12.320 9.104 -1.416 1.00 87.75 90 SER A N 1
ATOM 673 C CA . SER A 1 90 ? -11.391 9.402 -0.316 1.00 87.75 90 SER A CA 1
ATOM 674 C C . SER A 1 90 ? -10.345 8.299 -0.131 1.00 87.75 90 SER A C 1
ATOM 676 O O . SER A 1 90 ? -9.159 8.616 -0.050 1.00 87.75 90 SER A O 1
ATOM 678 N N . VAL A 1 91 ? -10.729 7.013 -0.128 1.00 90.44 91 VAL A N 1
ATOM 679 C CA . VAL A 1 91 ? -9.751 5.902 -0.038 1.00 90.44 91 VAL A CA 1
ATOM 680 C C . VAL A 1 91 ? -8.863 5.843 -1.281 1.00 90.44 91 VAL A C 1
ATOM 682 O O . VAL A 1 91 ? -7.652 5.693 -1.158 1.00 90.44 91 VAL A O 1
ATOM 685 N N . THR A 1 92 ? -9.426 6.037 -2.475 1.00 92.94 92 THR A N 1
ATOM 686 C CA . THR A 1 92 ? -8.660 6.103 -3.733 1.00 92.94 92 THR A CA 1
ATOM 687 C C . THR A 1 92 ? -7.649 7.250 -3.727 1.00 92.94 92 THR A C 1
ATOM 689 O O . THR A 1 92 ? -6.521 7.086 -4.192 1.00 92.94 92 THR A O 1
ATOM 692 N N . THR A 1 93 ? -8.035 8.408 -3.193 1.00 94.62 93 THR A N 1
ATOM 693 C CA . THR A 1 93 ? -7.175 9.593 -3.072 1.00 94.62 93 THR A CA 1
ATOM 694 C C . THR A 1 93 ? -6.075 9.364 -2.039 1.00 94.62 93 THR A C 1
ATOM 696 O O . THR A 1 93 ? -4.906 9.617 -2.331 1.00 94.62 93 THR A O 1
ATOM 699 N N . PHE A 1 94 ? -6.427 8.810 -0.873 1.00 95.38 94 PHE A N 1
ATOM 700 C CA . PHE A 1 94 ? -5.470 8.415 0.156 1.00 95.38 94 PHE A CA 1
ATOM 701 C C . PHE A 1 94 ? -4.456 7.400 -0.381 1.00 95.38 94 PHE A C 1
ATOM 703 O O . PHE A 1 94 ? -3.263 7.657 -0.296 1.00 95.38 94 PHE A O 1
ATOM 710 N N . LEU A 1 95 ? -4.899 6.298 -0.996 1.00 97.44 95 LEU A N 1
ATOM 711 C CA . LEU A 1 95 ? -4.010 5.252 -1.511 1.00 97.44 95 LEU A CA 1
ATOM 712 C C . LEU A 1 95 ? -3.065 5.771 -2.600 1.00 97.44 95 LEU A C 1
ATOM 714 O O . LEU A 1 95 ? -1.890 5.418 -2.592 1.00 97.44 95 LEU A O 1
ATOM 718 N N . LYS A 1 96 ? -3.531 6.649 -3.498 1.00 97.88 96 LYS A N 1
ATOM 719 C CA . LYS A 1 96 ? -2.669 7.280 -4.514 1.00 97.88 96 LYS A CA 1
ATOM 720 C C . LYS A 1 96 ? -1.576 8.152 -3.890 1.00 97.88 96 LYS A C 1
ATOM 722 O O . LYS A 1 96 ? -0.427 8.056 -4.315 1.00 97.88 96 LYS A O 1
ATOM 727 N N . ALA A 1 97 ? -1.911 8.960 -2.883 1.00 97.19 97 ALA A N 1
ATOM 728 C CA . ALA A 1 97 ? -0.931 9.770 -2.158 1.00 97.19 97 ALA A CA 1
ATOM 729 C C . ALA A 1 97 ? 0.011 8.904 -1.302 1.00 97.19 97 ALA A C 1
ATOM 731 O O . ALA A 1 97 ? 1.219 9.120 -1.303 1.00 97.19 97 ALA A O 1
ATOM 732 N N . PHE A 1 98 ? -0.529 7.894 -0.618 1.00 97.94 98 PHE A N 1
ATOM 733 C CA . PHE A 1 98 ? 0.221 6.969 0.226 1.00 97.94 98 PHE A CA 1
ATOM 734 C C . PHE A 1 98 ? 1.287 6.214 -0.572 1.00 97.94 98 PHE A C 1
ATOM 736 O O . PHE A 1 98 ? 2.447 6.173 -0.170 1.00 97.94 98 PHE A O 1
ATOM 743 N N . TYR A 1 99 ? 0.907 5.680 -1.736 1.00 98.44 99 TYR A N 1
ATOM 744 C CA . TYR A 1 99 ? 1.843 5.005 -2.626 1.00 98.44 99 TYR A CA 1
ATOM 745 C C . TYR A 1 99 ? 2.926 5.945 -3.160 1.00 98.44 99 TYR A C 1
ATOM 747 O O . TYR A 1 99 ? 4.090 5.560 -3.166 1.00 98.44 99 TYR A O 1
ATOM 755 N N . ALA A 1 100 ? 2.569 7.165 -3.579 1.00 97.94 100 ALA A N 1
ATOM 756 C CA . ALA A 1 100 ? 3.550 8.142 -4.047 1.00 97.94 100 ALA A CA 1
ATOM 757 C C . ALA A 1 100 ? 4.603 8.435 -2.966 1.00 97.94 100 ALA A C 1
ATOM 759 O O . ALA A 1 100 ? 5.775 8.139 -3.167 1.00 97.94 100 ALA A O 1
ATOM 760 N N . HIS A 1 101 ? 4.175 8.911 -1.794 1.00 96.50 101 HIS A N 1
ATOM 761 C CA . HIS A 1 101 ? 5.091 9.349 -0.741 1.00 96.50 101 HIS A CA 1
ATOM 762 C C . HIS A 1 101 ? 5.819 8.189 -0.041 1.00 96.50 101 HIS A C 1
ATOM 764 O O . HIS A 1 101 ? 7.041 8.195 0.046 1.00 96.50 101 HIS A O 1
ATOM 770 N N . TYR A 1 102 ? 5.101 7.181 0.461 1.00 96.75 102 TYR A N 1
ATOM 771 C CA . TYR A 1 102 ? 5.670 6.207 1.408 1.00 96.75 102 TYR A CA 1
ATOM 772 C C . TYR A 1 102 ? 6.094 4.881 0.762 1.00 96.75 102 TYR A C 1
ATOM 774 O O . TYR A 1 102 ? 6.896 4.152 1.339 1.00 96.75 102 TYR A O 1
ATOM 782 N N . VAL A 1 103 ? 5.578 4.550 -0.429 1.00 97.56 103 VAL A N 1
ATOM 783 C CA . VAL A 1 103 ? 5.912 3.293 -1.132 1.00 97.56 103 VAL A CA 1
ATOM 784 C C . VAL A 1 103 ? 6.922 3.518 -2.262 1.00 97.56 103 VAL A C 1
ATOM 786 O O . VAL A 1 103 ? 7.808 2.684 -2.460 1.00 97.56 103 VAL A O 1
ATOM 789 N N . PHE A 1 104 ? 6.816 4.629 -2.998 1.00 96.94 104 PHE A N 1
ATOM 790 C CA . PHE A 1 104 ? 7.682 4.936 -4.141 1.00 96.94 104 PHE A CA 1
ATOM 791 C C . PHE A 1 104 ? 8.798 5.933 -3.801 1.00 96.94 104 PHE A C 1
ATOM 793 O O . PHE A 1 104 ? 9.960 5.573 -3.979 1.00 96.94 104 PHE A O 1
ATOM 800 N N . ASP A 1 105 ? 8.473 7.104 -3.244 1.00 94.12 105 ASP A N 1
ATOM 801 C CA . ASP A 1 105 ? 9.451 8.140 -2.851 1.00 94.12 105 ASP A CA 1
ATOM 802 C C . ASP A 1 105 ? 10.163 7.838 -1.508 1.00 94.12 105 ASP A C 1
ATOM 804 O O . ASP A 1 105 ? 11.039 8.593 -1.086 1.00 94.12 105 ASP A O 1
ATOM 808 N N . ALA A 1 106 ? 9.802 6.729 -0.847 1.00 89.94 106 ALA A N 1
ATOM 809 C CA . ALA A 1 106 ? 10.391 6.221 0.399 1.00 89.94 106 ALA A CA 1
ATOM 810 C C . ALA A 1 106 ? 10.421 7.230 1.573 1.00 89.94 106 ALA A C 1
ATOM 812 O O . ALA A 1 106 ? 11.348 7.240 2.385 1.00 89.94 106 ALA A O 1
ATOM 813 N N . GLU A 1 107 ? 9.395 8.076 1.695 1.00 93.00 107 GLU A N 1
ATOM 814 C CA . GLU A 1 107 ? 9.235 8.958 2.854 1.00 93.00 107 GLU A CA 1
ATOM 815 C C . GLU A 1 107 ? 9.010 8.170 4.156 1.00 93.00 107 GLU A C 1
ATOM 817 O O . GLU A 1 107 ? 8.369 7.119 4.165 1.00 93.00 107 GLU A O 1
ATOM 822 N N . SER A 1 108 ? 9.504 8.697 5.284 1.00 90.50 108 SER A N 1
ATOM 823 C CA . SER A 1 108 ? 9.369 8.021 6.581 1.00 90.50 108 SER A CA 1
ATOM 824 C C . SER A 1 108 ? 7.914 7.951 7.055 1.00 90.50 108 SER A C 1
ATOM 826 O O . SER A 1 108 ? 7.201 8.957 7.136 1.00 90.50 108 SER A O 1
ATOM 828 N N . MET A 1 109 ? 7.506 6.740 7.432 1.00 92.19 109 MET A N 1
ATOM 829 C CA . MET A 1 109 ? 6.193 6.420 7.992 1.00 92.19 109 MET A CA 1
ATOM 830 C C . MET A 1 109 ? 6.048 6.769 9.481 1.00 92.19 109 MET A C 1
ATOM 832 O O . MET A 1 109 ? 4.915 6.893 9.943 1.00 92.19 109 MET A O 1
ATOM 836 N N . GLU A 1 110 ? 7.153 6.958 10.216 1.00 89.00 110 GLU A N 1
ATOM 837 C CA . GLU A 1 110 ? 7.247 7.225 11.671 1.00 89.00 110 GLU A CA 1
ATOM 838 C C . GLU A 1 110 ? 6.061 8.037 12.230 1.00 89.00 110 GLU A C 1
ATOM 840 O O . GLU A 1 110 ? 5.338 7.595 13.124 1.00 89.00 110 GLU A O 1
ATOM 845 N N . LYS A 1 111 ? 5.817 9.217 11.647 1.00 90.44 111 LYS A N 1
ATOM 846 C CA . LYS A 1 111 ? 4.853 10.209 12.150 1.00 90.44 111 LYS A CA 1
ATOM 847 C C . LYS A 1 111 ? 3.391 9.918 11.797 1.00 90.44 111 LYS A C 1
ATOM 849 O O . LYS A 1 111 ? 2.509 10.593 12.323 1.00 90.44 111 LYS A O 1
ATOM 854 N N . ILE A 1 112 ? 3.121 8.963 10.902 1.00 93.25 112 ILE A N 1
ATOM 855 C CA . ILE A 1 112 ? 1.768 8.672 10.392 1.00 93.25 112 ILE A CA 1
ATOM 856 C C . ILE A 1 112 ? 1.344 7.208 10.559 1.00 93.25 112 ILE A C 1
ATOM 858 O O . ILE A 1 112 ? 0.150 6.916 10.500 1.00 93.25 112 ILE A O 1
ATOM 862 N N . ALA A 1 113 ? 2.294 6.299 10.796 1.00 94.75 113 ALA A N 1
ATOM 863 C CA . ALA A 1 113 ? 2.102 4.854 10.903 1.00 94.75 113 ALA A CA 1
ATOM 864 C C . ALA A 1 113 ? 0.932 4.490 11.825 1.00 94.75 113 ALA A C 1
ATOM 866 O O . ALA A 1 113 ? -0.019 3.830 11.411 1.00 94.75 113 ALA A O 1
ATOM 867 N N . ASN A 1 114 ? 0.953 5.016 13.052 1.00 93.94 114 ASN A N 1
ATOM 868 C CA . ASN A 1 114 ? -0.085 4.779 14.053 1.00 93.94 114 ASN A CA 1
ATOM 869 C C . ASN A 1 114 ? -1.441 5.425 13.726 1.00 93.94 114 ASN A C 1
ATOM 871 O O . ASN A 1 114 ? -2.440 5.063 14.348 1.00 93.94 114 ASN A O 1
ATOM 875 N N . ASP A 1 115 ? -1.516 6.352 12.770 1.00 93.12 115 ASP A N 1
ATOM 876 C CA . ASP A 1 115 ? -2.773 6.964 12.335 1.00 93.12 115 ASP A CA 1
ATOM 877 C C . ASP A 1 115 ? -3.398 6.243 11.135 1.00 93.12 115 ASP A C 1
ATOM 879 O O . ASP A 1 115 ? -4.618 6.076 11.111 1.00 93.12 115 ASP A O 1
ATOM 883 N N . VAL A 1 116 ? -2.584 5.763 10.184 1.00 95.38 116 VAL A N 1
ATOM 884 C CA . VAL A 1 116 ? -3.062 5.155 8.924 1.00 95.38 116 VAL A CA 1
ATOM 885 C C . VAL A 1 116 ? -3.068 3.624 8.910 1.00 95.38 116 VAL A C 1
ATOM 887 O O . VAL A 1 116 ? -3.800 3.040 8.110 1.00 95.38 116 VAL A O 1
ATOM 890 N N . CYS A 1 117 ? -2.313 2.964 9.792 1.00 97.12 117 CYS A N 1
ATOM 891 C CA . CYS A 1 117 ? -2.240 1.504 9.910 1.00 97.12 117 CYS A CA 1
ATOM 892 C C . CYS A 1 117 ? -2.763 1.016 11.272 1.00 97.12 117 CYS A C 1
ATOM 894 O O . CYS A 1 117 ? -2.714 1.728 12.280 1.00 97.12 117 CYS A O 1
ATOM 896 N N . THR A 1 118 ? -3.250 -0.222 11.330 1.00 97.88 118 THR A N 1
ATOM 897 C CA . THR A 1 118 ? -3.514 -0.907 12.604 1.00 97.88 118 THR A CA 1
ATOM 898 C C . THR A 1 118 ? -2.214 -1.467 13.201 1.00 97.88 118 THR A C 1
ATOM 900 O O . THR A 1 118 ? -1.271 -1.747 12.457 1.00 97.88 118 THR A O 1
ATOM 903 N N . PRO A 1 119 ? -2.149 -1.719 14.524 1.00 97.56 119 PRO A N 1
ATOM 904 C CA . PRO A 1 119 ? -0.990 -2.374 15.141 1.00 97.56 119 PRO A CA 1
ATOM 905 C C . PRO A 1 119 ? -0.677 -3.764 14.561 1.00 97.56 119 PRO A C 1
ATOM 907 O O . PRO A 1 119 ? 0.472 -4.189 14.577 1.00 97.56 119 PRO A O 1
ATOM 910 N N . LYS A 1 120 ? -1.685 -4.461 14.013 1.00 98.06 120 LYS A N 1
ATOM 911 C CA . LYS A 1 120 ? -1.521 -5.727 13.281 1.00 98.06 120 LYS A CA 1
ATOM 912 C C . LYS A 1 120 ? -0.704 -5.525 12.002 1.00 98.06 120 LYS A C 1
ATOM 914 O O . LYS A 1 120 ? 0.248 -6.268 11.779 1.00 98.06 120 LYS A O 1
ATOM 919 N N . LEU A 1 121 ? -1.044 -4.514 11.197 1.00 98.44 121 LEU A N 1
ATOM 920 C CA . LEU A 1 121 ? -0.304 -4.204 9.974 1.00 98.44 121 LEU A CA 1
ATOM 921 C C . LEU A 1 121 ? 1.099 -3.665 10.277 1.00 98.44 121 LEU A C 1
ATOM 923 O O . LEU A 1 121 ? 2.048 -4.073 9.617 1.00 98.44 121 LEU A O 1
ATOM 927 N N . LEU A 1 122 ? 1.251 -2.804 11.288 1.00 98.06 122 LEU A N 1
ATOM 928 C CA . LEU A 1 122 ? 2.568 -2.292 11.690 1.00 98.06 122 LEU A CA 1
ATOM 929 C C . LEU A 1 122 ? 3.499 -3.423 12.140 1.00 98.06 122 LEU A C 1
ATOM 931 O O . LEU A 1 122 ? 4.583 -3.552 11.586 1.00 98.06 122 LEU A O 1
ATOM 935 N N . LYS A 1 123 ? 3.031 -4.325 13.012 1.00 97.94 123 LYS A N 1
ATOM 936 C CA . LYS A 1 123 ? 3.809 -5.496 13.448 1.00 97.94 123 LYS A CA 1
ATOM 937 C C . LYS A 1 123 ? 4.163 -6.458 12.306 1.00 97.94 123 LYS A C 1
ATOM 939 O O . LYS A 1 123 ? 5.195 -7.123 12.364 1.00 97.94 123 LYS A O 1
ATOM 944 N N . TYR A 1 124 ? 3.321 -6.559 11.275 1.00 98.25 124 TYR A N 1
ATOM 945 C CA . TYR A 1 124 ? 3.670 -7.290 10.054 1.00 98.25 124 TYR A CA 1
ATOM 946 C C . TYR A 1 124 ? 4.802 -6.577 9.298 1.00 98.25 124 TYR A C 1
ATOM 948 O O . TYR A 1 124 ? 5.824 -7.194 9.025 1.00 98.25 124 TYR A O 1
ATOM 956 N N . LEU A 1 125 ? 4.671 -5.275 9.037 1.00 97.81 125 LEU A N 1
ATOM 957 C CA . LEU A 1 125 ? 5.682 -4.493 8.316 1.00 97.81 125 LEU A CA 1
ATOM 958 C C . LEU A 1 125 ? 7.016 -4.366 9.076 1.00 97.81 125 LEU A C 1
ATOM 960 O O . LEU A 1 125 ? 8.051 -4.265 8.430 1.00 97.81 125 LEU A O 1
ATOM 964 N N . GLU A 1 126 ? 7.006 -4.392 10.410 1.00 96.69 126 GLU A N 1
ATOM 965 C CA . GLU A 1 126 ? 8.205 -4.503 11.260 1.00 96.69 126 GLU A CA 1
ATOM 966 C C . GLU A 1 126 ? 8.867 -5.882 11.097 1.00 96.69 126 GLU A C 1
ATOM 968 O O . GLU A 1 126 ? 10.070 -5.975 10.885 1.00 96.69 126 GLU A O 1
ATOM 973 N N . LYS A 1 127 ? 8.081 -6.969 11.141 1.00 96.44 127 LYS A N 1
ATOM 974 C CA . LYS A 1 127 ? 8.583 -8.350 11.008 1.00 96.44 127 LYS A CA 1
ATOM 975 C C . LYS A 1 127 ? 9.190 -8.639 9.629 1.00 96.44 127 LYS A C 1
ATOM 977 O O . LYS A 1 127 ? 10.132 -9.421 9.539 1.00 96.44 127 LYS A O 1
ATOM 982 N N . GLU A 1 128 ? 8.624 -8.086 8.560 1.00 96.56 128 GLU A N 1
ATOM 983 C CA . GLU A 1 128 ? 9.139 -8.273 7.196 1.00 96.56 128 GLU A CA 1
ATOM 984 C C . GLU A 1 128 ? 10.301 -7.313 6.853 1.00 96.56 128 GLU A C 1
ATOM 986 O O . GLU A 1 128 ? 10.752 -7.312 5.709 1.00 96.56 128 GLU A O 1
ATOM 991 N N . TYR A 1 129 ? 10.771 -6.484 7.799 1.00 95.12 129 TYR A N 1
ATOM 992 C CA . TYR A 1 129 ? 11.935 -5.612 7.614 1.00 95.12 129 TYR A CA 1
ATOM 993 C C . TYR A 1 129 ? 13.221 -6.380 7.960 1.00 95.12 129 TYR A C 1
ATOM 995 O O . TYR A 1 129 ? 13.521 -6.613 9.128 1.00 95.12 129 TYR A O 1
ATOM 1003 N N . ASP A 1 130 ? 13.974 -6.793 6.941 1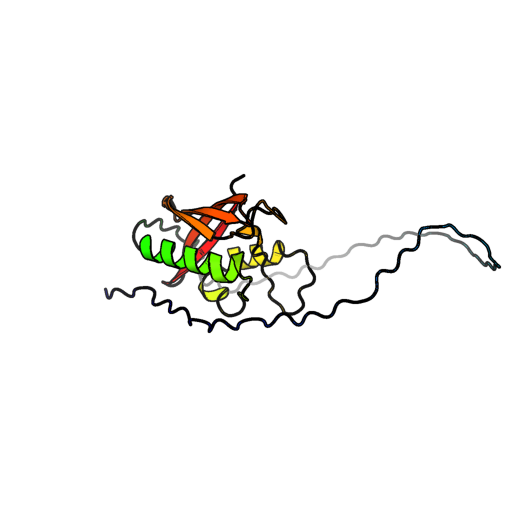.00 91.75 130 ASP A N 1
ATOM 1004 C CA . ASP A 1 130 ? 15.123 -7.706 7.036 1.00 91.75 130 ASP A CA 1
ATOM 1005 C C . ASP A 1 130 ? 16.502 -7.012 7.024 1.00 91.75 130 ASP A C 1
ATOM 1007 O O . ASP A 1 130 ? 17.535 -7.672 6.905 1.00 91.75 130 ASP A O 1
ATOM 1011 N N . TYR A 1 131 ? 16.528 -5.686 7.194 1.00 89.44 131 TYR A N 1
ATOM 1012 C CA . TYR A 1 131 ? 17.741 -4.860 7.261 1.00 89.44 131 TYR A CA 1
ATOM 1013 C C . TYR A 1 131 ? 17.972 -4.291 8.670 1.00 89.44 131 TYR A C 1
ATOM 1015 O O . TYR A 1 131 ? 17.042 -4.177 9.468 1.00 89.44 131 TYR A O 1
ATOM 1023 N N . ASP A 1 132 ? 19.204 -3.859 8.958 1.00 89.94 132 ASP A N 1
ATOM 1024 C CA . ASP A 1 132 ? 19.538 -3.158 10.203 1.00 89.94 132 ASP A CA 1
ATOM 1025 C C . ASP A 1 132 ? 18.749 -1.841 10.325 1.00 89.94 132 ASP A C 1
ATOM 1027 O O . ASP A 1 132 ? 18.942 -0.896 9.552 1.00 89.94 132 ASP A O 1
ATOM 1031 N N . CYS A 1 133 ? 17.859 -1.759 11.317 1.00 87.50 133 CYS A N 1
ATOM 1032 C CA . CYS A 1 133 ? 17.069 -0.559 11.570 1.00 87.50 133 CYS A CA 1
ATOM 1033 C C . CYS A 1 133 ? 17.872 0.465 12.390 1.00 87.50 133 CYS A C 1
ATOM 1035 O O . CYS A 1 133 ? 18.047 0.318 13.597 1.00 87.50 133 CYS A O 1
ATOM 1037 N N . MET A 1 134 ? 18.359 1.518 11.729 1.00 86.69 134 MET A N 1
ATOM 1038 C CA . MET A 1 134 ? 19.174 2.567 12.366 1.00 86.69 134 MET A CA 1
ATOM 1039 C C . MET A 1 134 ? 18.379 3.461 13.336 1.00 86.69 134 MET A C 1
ATOM 1041 O O . MET A 1 134 ? 18.947 3.973 14.299 1.00 86.69 134 MET A O 1
ATOM 1045 N N . GLU A 1 135 ? 17.083 3.661 13.077 1.00 85.56 135 GLU A N 1
ATOM 1046 C CA . GLU A 1 135 ? 16.154 4.445 13.900 1.00 85.56 135 GLU A CA 1
ATOM 1047 C C . GLU A 1 135 ? 14.789 3.728 13.916 1.00 85.56 135 GLU A C 1
ATOM 1049 O O . GLU A 1 135 ? 14.058 3.750 12.926 1.00 85.56 135 GLU A O 1
ATOM 1054 N N . GLU A 1 136 ? 14.454 3.048 15.018 1.00 85.62 136 GLU A N 1
ATOM 1055 C CA . GLU A 1 136 ? 13.192 2.302 15.146 1.00 85.62 136 GLU A CA 1
ATOM 1056 C C . GLU A 1 136 ? 11.962 3.223 15.305 1.00 85.62 136 GLU A C 1
ATOM 1058 O O . GLU A 1 136 ? 12.051 4.257 15.977 1.00 85.62 136 GLU A O 1
ATOM 1063 N N . PRO A 1 137 ? 10.776 2.837 14.782 1.00 89.81 137 PRO A N 1
ATOM 1064 C CA . PRO A 1 137 ? 10.471 1.588 14.074 1.00 89.81 137 PRO A CA 1
ATOM 1065 C C . PRO A 1 137 ? 10.653 1.678 12.547 1.00 89.81 137 PRO A C 1
ATOM 1067 O O . PRO A 1 137 ? 10.190 2.621 11.900 1.00 89.81 137 PRO A O 1
ATOM 1070 N N . CYS A 1 138 ? 11.245 0.635 11.958 1.00 93.44 138 CYS A N 1
ATOM 1071 C CA . CYS A 1 138 ? 11.332 0.460 10.508 1.00 93.44 138 CYS A CA 1
ATOM 1072 C C . CYS A 1 138 ? 10.159 -0.368 9.958 1.00 93.44 138 CYS A C 1
ATOM 1074 O O . CYS A 1 138 ? 9.648 -1.267 10.624 1.00 93.44 138 CYS A O 1
ATOM 1076 N N . TYR A 1 139 ? 9.747 -0.079 8.719 1.00 96.25 139 TYR A N 1
ATOM 1077 C CA . TYR A 1 139 ? 8.594 -0.708 8.067 1.00 96.25 139 TYR A CA 1
ATOM 1078 C C . TYR A 1 139 ? 8.931 -1.168 6.645 1.00 96.25 139 TYR A C 1
ATOM 1080 O O . TYR A 1 139 ? 9.417 -0.385 5.827 1.00 96.25 139 TYR A O 1
ATOM 1088 N N . ALA A 1 140 ? 8.628 -2.428 6.329 1.00 96.12 140 ALA A N 1
ATOM 1089 C CA . ALA A 1 140 ? 8.864 -3.073 5.038 1.00 96.12 140 ALA A CA 1
ATOM 1090 C C . ALA A 1 140 ? 7.926 -2.561 3.928 1.00 96.12 140 ALA A C 1
ATOM 1092 O O . ALA A 1 140 ? 7.025 -3.255 3.452 1.00 96.12 140 ALA A O 1
ATOM 1093 N N . MET A 1 141 ? 8.125 -1.323 3.472 1.00 96.19 141 MET A N 1
ATOM 1094 C CA . MET A 1 141 ? 7.255 -0.701 2.461 1.00 96.19 141 MET A CA 1
ATOM 1095 C C . MET A 1 141 ? 7.271 -1.433 1.103 1.00 96.19 141 MET A C 1
ATOM 1097 O O . MET A 1 141 ? 6.340 -1.287 0.308 1.00 96.19 141 MET A O 1
ATOM 1101 N N . TRP A 1 142 ? 8.257 -2.302 0.852 1.00 95.50 142 TRP A N 1
ATOM 1102 C CA . TRP A 1 142 ? 8.285 -3.210 -0.301 1.00 95.50 142 TRP A CA 1
ATOM 1103 C C . TRP A 1 142 ? 7.188 -4.289 -0.286 1.00 95.50 142 TRP A C 1
ATOM 1105 O O . TRP A 1 142 ? 6.856 -4.816 -1.352 1.00 95.50 142 TRP A O 1
ATOM 1115 N N . CYS A 1 143 ? 6.536 -4.564 0.850 1.00 97.00 143 CYS A N 1
ATOM 1116 C CA . CYS A 1 143 ? 5.322 -5.393 0.907 1.00 97.00 143 CYS A CA 1
ATOM 1117 C C . CYS A 1 143 ? 4.171 -4.822 0.051 1.00 97.00 143 CYS A C 1
ATOM 1119 O O . CYS A 1 143 ? 3.312 -5.571 -0.409 1.00 97.00 143 CYS A O 1
ATOM 1121 N N . PHE A 1 144 ? 4.172 -3.510 -0.217 1.00 97.88 144 PHE A N 1
ATOM 1122 C CA . PHE A 1 144 ? 3.209 -2.841 -1.101 1.00 97.88 144 PHE A CA 1
ATOM 1123 C C . PHE A 1 144 ? 3.631 -2.828 -2.585 1.00 97.88 144 PHE A C 1
ATOM 1125 O O . PHE A 1 144 ? 2.818 -2.449 -3.433 1.00 97.88 144 PHE A O 1
ATOM 1132 N N . ARG A 1 145 ? 4.877 -3.217 -2.893 1.00 97.56 145 ARG A N 1
ATOM 1133 C CA . ARG A 1 145 ? 5.526 -3.196 -4.221 1.00 97.56 145 ARG A CA 1
ATOM 1134 C C . ARG A 1 145 ? 5.551 -4.591 -4.861 1.00 97.56 145 ARG A C 1
ATOM 1136 O O . ARG A 1 145 ? 5.178 -5.575 -4.220 1.00 97.56 145 ARG A O 1
ATOM 1143 N N . THR A 1 146 ? 6.032 -4.700 -6.102 1.00 96.00 146 THR A N 1
ATOM 1144 C CA . THR A 1 146 ? 6.172 -5.989 -6.813 1.00 96.00 146 THR A CA 1
ATOM 1145 C C . THR A 1 146 ? 7.194 -6.927 -6.171 1.00 96.00 146 THR A C 1
ATOM 1147 O O . THR A 1 146 ? 7.062 -8.139 -6.293 1.00 96.00 146 THR A O 1
ATOM 1150 N N . GLY A 1 147 ? 8.207 -6.378 -5.494 1.00 91.94 147 GLY A N 1
ATOM 1151 C CA . GLY A 1 147 ? 9.377 -7.131 -5.030 1.00 91.94 147 GLY A CA 1
ATOM 1152 C C . GLY A 1 147 ? 10.481 -7.282 -6.086 1.00 91.94 147 GLY A C 1
ATOM 1153 O O . GLY A 1 147 ? 11.525 -7.848 -5.780 1.00 91.94 147 GLY A O 1
ATOM 1154 N N . MET A 1 148 ? 10.298 -6.758 -7.305 1.00 92.38 148 MET A N 1
ATOM 1155 C CA . MET A 1 148 ? 11.388 -6.624 -8.275 1.00 92.38 148 MET A CA 1
ATOM 1156 C C . MET A 1 148 ? 12.266 -5.419 -7.913 1.00 92.38 148 MET A C 1
ATOM 1158 O O . MET A 1 148 ? 11.756 -4.342 -7.614 1.00 92.38 148 MET A O 1
ATOM 1162 N N . GLN A 1 149 ? 13.587 -5.611 -7.944 1.00 89.88 149 GLN A N 1
ATOM 1163 C CA . GLN A 1 149 ? 14.576 -4.585 -7.587 1.00 89.88 149 GLN A CA 1
ATOM 1164 C C . GLN A 1 149 ? 14.747 -3.499 -8.665 1.00 89.88 149 GLN A C 1
ATOM 1166 O O . GLN A 1 149 ? 15.180 -2.396 -8.351 1.00 89.88 149 GLN A O 1
ATOM 1171 N N . ASP A 1 150 ? 14.428 -3.817 -9.920 1.00 92.50 150 ASP A N 1
ATOM 1172 C CA . ASP A 1 150 ? 14.660 -2.975 -11.098 1.00 92.50 150 ASP A CA 1
ATOM 1173 C C . ASP A 1 150 ? 13.592 -3.278 -12.172 1.00 92.50 150 ASP A C 1
ATOM 1175 O O . ASP A 1 150 ? 12.819 -4.238 -12.039 1.00 92.50 150 ASP A O 1
ATOM 1179 N N . GLY A 1 151 ? 13.513 -2.487 -13.241 1.00 94.38 151 GLY A N 1
ATOM 1180 C CA . GLY A 1 151 ? 12.507 -2.665 -14.287 1.00 94.38 151 GLY A CA 1
ATOM 1181 C C . GLY A 1 151 ? 12.705 -1.809 -15.544 1.00 94.38 151 GLY A C 1
ATOM 1182 O O . GLY A 1 151 ? 13.696 -1.099 -15.687 1.00 94.38 151 GLY A O 1
ATOM 1183 N N . PRO A 1 152 ? 11.776 -1.876 -16.515 1.00 96.31 152 PRO A N 1
ATOM 1184 C CA . PRO A 1 152 ? 11.957 -1.279 -17.843 1.00 96.31 152 PRO A CA 1
ATOM 1185 C C . PRO A 1 152 ? 11.906 0.263 -17.901 1.00 96.31 152 PRO A C 1
ATOM 1187 O O . PRO A 1 152 ? 12.008 0.816 -18.998 1.00 96.31 152 PRO A O 1
ATOM 1190 N N . SER A 1 153 ? 11.696 0.969 -16.783 1.00 97.38 153 SER A N 1
ATOM 1191 C CA . SER A 1 153 ? 11.721 2.444 -16.701 1.00 97.38 153 SER A CA 1
ATOM 1192 C C . SER A 1 153 ? 11.657 2.926 -15.250 1.00 97.38 153 SER A C 1
ATOM 1194 O O . SER A 1 153 ? 11.029 2.259 -14.444 1.00 97.38 153 SER A O 1
ATOM 1196 N N . ASP A 1 154 ? 12.072 4.151 -14.933 1.00 95.75 154 ASP A N 1
ATOM 1197 C CA . ASP A 1 154 ? 11.938 4.716 -13.570 1.00 95.75 154 ASP A CA 1
ATOM 1198 C C . ASP A 1 154 ? 10.475 4.962 -13.106 1.00 95.75 154 ASP A C 1
ATOM 1200 O O . ASP A 1 154 ? 10.218 5.421 -11.992 1.00 95.75 154 ASP A O 1
ATOM 1204 N N . VAL A 1 155 ? 9.472 4.695 -13.957 1.00 97.44 155 VAL A N 1
ATOM 1205 C CA . VAL A 1 155 ? 8.067 5.068 -13.723 1.00 97.44 155 VAL A CA 1
ATOM 1206 C C . VAL A 1 155 ? 7.408 4.188 -12.657 1.00 97.44 155 VAL A C 1
ATOM 1208 O O . VAL A 1 155 ? 6.940 3.084 -12.944 1.00 97.44 155 VAL A O 1
ATOM 1211 N N . SER A 1 156 ? 7.258 4.737 -11.452 1.00 98.31 156 SER A N 1
ATOM 1212 C CA . SER A 1 156 ? 6.475 4.144 -10.360 1.00 98.31 156 SER A CA 1
ATOM 1213 C C . SER A 1 156 ? 5.237 4.997 -10.054 1.00 98.31 156 SER A C 1
ATOM 1215 O O . SER A 1 156 ? 5.355 6.206 -9.864 1.00 98.31 156 SER A O 1
ATOM 1217 N N . LYS A 1 157 ? 4.031 4.408 -10.083 1.00 98.19 157 LYS A N 1
ATOM 1218 C CA . LYS A 1 157 ? 2.750 5.098 -9.797 1.00 98.19 157 LYS A CA 1
ATOM 1219 C C . LYS A 1 157 ? 1.571 4.135 -9.663 1.00 98.19 157 LYS A C 1
ATOM 1221 O O . LYS A 1 157 ? 1.486 3.151 -10.391 1.00 98.19 157 LYS A O 1
ATOM 1226 N N . VAL A 1 158 ? 0.575 4.489 -8.851 1.00 98.69 158 VAL A N 1
ATOM 1227 C CA . VAL A 1 158 ? -0.751 3.843 -8.900 1.00 98.69 158 VAL A CA 1
ATOM 1228 C C . VAL A 1 158 ? -1.428 4.157 -10.236 1.00 98.69 158 VAL A C 1
ATOM 1230 O O . VAL A 1 158 ? -1.508 5.318 -10.642 1.00 98.69 158 VAL A O 1
ATOM 1233 N N . THR A 1 159 ? -1.927 3.128 -10.916 1.00 98.50 159 THR A N 1
ATOM 1234 C CA . THR A 1 159 ? -2.684 3.249 -12.171 1.00 98.50 159 THR A CA 1
ATOM 1235 C C . THR A 1 159 ? -4.188 3.149 -11.937 1.00 98.50 159 THR A C 1
ATOM 1237 O O . THR A 1 159 ? -4.948 3.875 -12.575 1.00 98.50 159 THR A O 1
ATOM 1240 N N . GLU A 1 160 ? -4.623 2.321 -10.986 1.00 98.31 160 GLU A N 1
ATOM 1241 C CA . GLU A 1 160 ? -6.034 2.060 -10.694 1.00 98.31 160 GLU A CA 1
ATOM 1242 C C . GLU A 1 160 ? -6.231 1.727 -9.207 1.00 98.31 160 GLU A C 1
ATOM 1244 O O . GLU A 1 160 ? -5.366 1.124 -8.574 1.00 98.31 160 GLU A O 1
ATOM 1249 N N . VAL A 1 161 ? -7.388 2.101 -8.656 1.00 98.00 161 VAL A N 1
ATOM 1250 C CA . VAL A 1 161 ? -7.879 1.611 -7.362 1.00 98.00 161 VAL A CA 1
ATOM 1251 C C . VAL A 1 161 ? -9.320 1.159 -7.572 1.00 98.00 161 VAL A C 1
ATOM 1253 O O . VAL A 1 161 ? -10.126 1.924 -8.100 1.00 98.00 161 VAL A O 1
ATOM 1256 N N . ILE A 1 162 ? -9.640 -0.065 -7.163 1.00 96.31 162 ILE A N 1
ATOM 1257 C CA . ILE A 1 162 ? -10.993 -0.631 -7.192 1.00 96.31 162 ILE A CA 1
ATOM 1258 C C . ILE A 1 162 ? -11.382 -1.003 -5.763 1.00 96.31 162 ILE A C 1
ATOM 1260 O O . ILE A 1 162 ? -10.652 -1.730 -5.092 1.00 96.31 162 ILE A O 1
ATOM 1264 N N . ALA A 1 163 ? -12.535 -0.513 -5.307 1.00 94.94 163 ALA A N 1
ATOM 1265 C CA . ALA A 1 163 ? -13.156 -0.979 -4.072 1.00 94.94 163 ALA A CA 1
ATOM 1266 C C . ALA A 1 163 ? -13.752 -2.380 -4.280 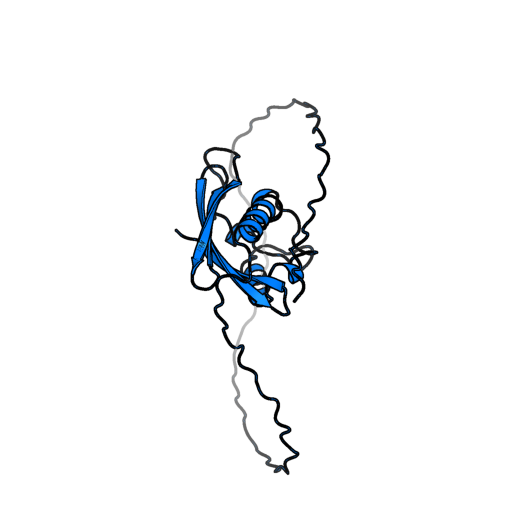1.00 94.94 163 ALA A C 1
ATOM 1268 O O . ALA A 1 163 ? -14.410 -2.639 -5.290 1.00 94.94 163 ALA A O 1
ATOM 1269 N N . GLU A 1 164 ? -13.534 -3.266 -3.318 1.00 93.88 164 GLU A N 1
ATOM 1270 C CA . GLU A 1 164 ? -14.041 -4.636 -3.286 1.00 93.88 164 GLU A CA 1
ATOM 1271 C C . GLU A 1 164 ? -14.889 -4.851 -2.013 1.00 93.88 164 GLU A C 1
ATOM 1273 O O . GLU A 1 164 ? -15.172 -3.918 -1.257 1.00 93.88 164 GLU A O 1
ATOM 1278 N N . ASN A 1 165 ? -15.330 -6.088 -1.773 1.00 90.25 165 ASN A N 1
ATOM 1279 C CA . ASN A 1 165 ? -16.101 -6.437 -0.578 1.00 90.25 165 ASN A CA 1
ATOM 1280 C C . ASN A 1 165 ? -15.221 -6.459 0.693 1.00 90.25 165 ASN A C 1
ATOM 1282 O O . ASN A 1 165 ? -13.993 -6.449 0.628 1.00 90.25 165 ASN A O 1
ATOM 1286 N N . ASP A 1 166 ? -15.857 -6.514 1.867 1.00 90.06 166 ASP A N 1
ATOM 1287 C CA . ASP A 1 166 ? -15.227 -6.793 3.175 1.00 90.06 166 ASP A CA 1
ATOM 1288 C C . ASP A 1 166 ? -14.088 -5.840 3.602 1.00 90.06 166 ASP A C 1
ATOM 1290 O O . ASP A 1 166 ? -13.226 -6.187 4.422 1.00 90.06 166 ASP A O 1
ATOM 1294 N N . GLY A 1 167 ? -14.111 -4.620 3.054 1.00 91.44 167 GLY A N 1
ATOM 1295 C CA . GLY A 1 167 ? -13.131 -3.558 3.294 1.00 91.44 167 GLY A CA 1
ATOM 1296 C C . GLY A 1 167 ? -11.893 -3.619 2.396 1.00 91.44 167 GLY A C 1
ATOM 1297 O O . GLY A 1 167 ? -10.970 -2.830 2.598 1.00 91.44 167 GLY A O 1
ATOM 1298 N N . TRP A 1 168 ? -11.836 -4.535 1.426 1.00 96.50 168 TRP A N 1
ATOM 1299 C CA . TRP A 1 168 ? -10.704 -4.658 0.509 1.00 96.50 168 TRP A CA 1
ATOM 1300 C C . TRP A 1 168 ? -10.718 -3.598 -0.596 1.00 96.50 168 TRP A C 1
ATOM 1302 O O . TRP A 1 168 ? -11.762 -3.221 -1.124 1.00 96.50 168 TRP A O 1
ATOM 1312 N N . PHE A 1 169 ? -9.526 -3.152 -0.977 1.00 96.94 169 PHE A N 1
ATOM 1313 C CA . PHE A 1 169 ? -9.266 -2.317 -2.141 1.00 96.94 169 PHE A CA 1
ATOM 1314 C C . PHE A 1 169 ? -8.136 -2.952 -2.947 1.00 96.94 169 PHE A C 1
ATOM 1316 O O . PHE A 1 169 ? -7.046 -3.179 -2.419 1.00 96.94 169 PHE A O 1
ATOM 1323 N N . LYS A 1 170 ? -8.379 -3.221 -4.229 1.00 98.00 170 LYS A N 1
ATOM 1324 C CA . LYS A 1 170 ? -7.345 -3.662 -5.166 1.00 98.00 170 LYS A CA 1
ATOM 1325 C C . LYS A 1 170 ? -6.652 -2.436 -5.748 1.00 98.00 170 LYS A C 1
ATOM 1327 O O . LYS A 1 170 ? -7.311 -1.588 -6.351 1.00 98.00 170 LYS A O 1
ATOM 1332 N N . VAL A 1 171 ? -5.336 -2.357 -5.592 1.00 98.62 171 VAL A N 1
ATOM 1333 C CA . VAL A 1 171 ? -4.496 -1.295 -6.154 1.00 98.62 171 VAL A CA 1
ATOM 1334 C C . VAL A 1 171 ? -3.669 -1.886 -7.285 1.00 98.62 171 VAL A C 1
ATOM 1336 O O . VAL A 1 171 ? -2.828 -2.752 -7.055 1.00 98.62 171 VAL A O 1
ATOM 1339 N N . SER A 1 172 ? -3.899 -1.406 -8.504 1.00 98.69 172 SER A N 1
ATOM 1340 C CA . SER A 1 172 ? -3.052 -1.701 -9.662 1.00 98.69 172 SER A CA 1
ATOM 1341 C C . SER A 1 172 ? -2.020 -0.579 -9.794 1.00 98.69 172 SER A C 1
ATOM 1343 O O . SER A 1 172 ? -2.364 0.602 -9.674 1.00 98.69 172 SER A O 1
ATOM 1345 N N . TYR A 1 173 ? -0.755 -0.914 -10.039 1.00 98.62 173 TYR A N 1
ATOM 1346 C CA . TYR A 1 173 ? 0.327 0.069 -10.105 1.00 98.62 173 TYR A CA 1
ATOM 1347 C C . TYR A 1 173 ? 1.424 -0.308 -11.110 1.00 98.62 173 TYR A C 1
ATOM 1349 O O . TYR A 1 173 ? 1.514 -1.440 -11.589 1.00 98.62 173 TYR A O 1
ATOM 1357 N N . LEU A 1 174 ? 2.243 0.687 -11.449 1.00 98.31 174 LEU A N 1
ATOM 1358 C CA . LEU A 1 174 ? 3.576 0.503 -12.005 1.00 98.31 174 LEU A CA 1
ATOM 1359 C C . LEU A 1 174 ? 4.611 0.680 -10.893 1.00 98.31 174 LEU A C 1
ATOM 1361 O O . LEU A 1 174 ? 4.451 1.549 -10.036 1.00 98.31 174 LEU A O 1
ATOM 1365 N N . ASP A 1 175 ? 5.659 -0.126 -10.943 1.00 97.69 175 ASP A N 1
ATOM 1366 C CA . ASP A 1 175 ? 6.767 -0.183 -9.994 1.00 97.69 175 ASP A CA 1
ATOM 1367 C C . ASP A 1 175 ? 8.045 -0.365 -10.814 1.00 97.69 175 ASP A C 1
ATOM 1369 O O . ASP A 1 175 ? 8.298 -1.445 -11.347 1.00 97.69 175 ASP A O 1
ATOM 1373 N N . MET A 1 176 ? 8.763 0.735 -11.047 1.00 97.19 176 MET A N 1
ATOM 1374 C CA . MET A 1 176 ? 9.851 0.812 -12.034 1.00 97.19 176 MET A CA 1
ATOM 1375 C C . MET A 1 176 ? 9.420 0.267 -13.414 1.00 97.19 176 MET A C 1
ATOM 1377 O O . MET A 1 176 ? 10.103 -0.515 -14.070 1.00 97.19 176 MET A O 1
ATOM 1381 N N . GLY A 1 177 ? 8.225 0.657 -13.869 1.00 97.62 177 GLY A N 1
ATOM 1382 C CA . GLY A 1 177 ? 7.632 0.206 -15.132 1.00 97.62 177 GLY A CA 1
ATOM 1383 C C . GLY A 1 177 ? 7.090 -1.230 -15.129 1.00 97.62 177 GLY A C 1
ATOM 1384 O O . GLY A 1 177 ? 6.284 -1.563 -16.003 1.00 97.62 177 GLY A O 1
ATOM 1385 N N . ASN A 1 178 ? 7.447 -2.065 -14.148 1.00 97.69 178 ASN A N 1
ATOM 1386 C CA . ASN A 1 178 ? 6.824 -3.373 -13.952 1.00 97.69 178 ASN A CA 1
ATOM 1387 C C . ASN A 1 178 ? 5.374 -3.195 -13.492 1.00 97.69 178 ASN A C 1
ATOM 1389 O O . ASN A 1 178 ? 5.068 -2.279 -12.733 1.00 97.69 178 ASN A O 1
ATOM 1393 N N . LYS A 1 179 ? 4.464 -4.072 -13.923 1.00 97.94 179 LYS A N 1
ATOM 1394 C CA . LYS A 1 179 ? 3.077 -4.063 -13.436 1.00 97.94 179 LYS A CA 1
ATOM 1395 C C . LYS A 1 179 ? 2.996 -4.825 -12.119 1.00 97.94 179 LYS A C 1
ATOM 1397 O O . LYS A 1 179 ? 3.433 -5.969 -12.063 1.00 97.94 179 LYS A O 1
ATOM 1402 N N . GLY A 1 180 ? 2.389 -4.215 -11.109 1.00 98.06 180 GLY A N 1
ATOM 1403 C CA . GLY A 1 180 ? 2.084 -4.858 -9.836 1.00 98.06 180 GLY A CA 1
ATOM 1404 C C . GLY A 1 180 ? 0.623 -4.681 -9.445 1.00 98.06 180 GLY A C 1
ATOM 1405 O O . GLY A 1 180 ? -0.049 -3.739 -9.879 1.00 98.06 180 GLY A O 1
ATOM 1406 N N . VAL A 1 181 ? 0.135 -5.603 -8.620 1.00 98.38 181 VAL A N 1
ATOM 1407 C CA . VAL A 1 181 ? -1.181 -5.526 -7.988 1.00 98.38 181 VAL A CA 1
ATOM 1408 C C . VAL A 1 181 ? -1.034 -5.872 -6.509 1.00 98.38 181 VAL A C 1
ATOM 1410 O O . VAL A 1 181 ? -0.321 -6.801 -6.132 1.00 98.38 181 VAL A O 1
ATOM 1413 N N . SER A 1 182 ? -1.720 -5.121 -5.658 1.00 98.31 182 SER A N 1
ATOM 1414 C CA . SER A 1 182 ? -1.910 -5.451 -4.248 1.00 98.31 182 SER A CA 1
ATOM 1415 C C . SER A 1 182 ? -3.394 -5.403 -3.903 1.00 98.31 182 SER A C 1
ATOM 1417 O O . SER A 1 182 ? -4.198 -4.759 -4.584 1.00 98.31 182 SER A O 1
ATOM 1419 N N . ARG A 1 183 ? -3.769 -6.091 -2.830 1.00 98.19 183 ARG A N 1
ATOM 1420 C CA . ARG A 1 183 ? -5.052 -5.929 -2.148 1.00 98.19 183 ARG A CA 1
ATOM 1421 C C . ARG A 1 183 ? -4.755 -5.408 -0.750 1.00 98.19 183 ARG A C 1
ATOM 1423 O O . ARG A 1 183 ? -3.910 -5.963 -0.052 1.00 98.19 183 ARG A O 1
ATOM 1430 N N . ILE A 1 184 ? -5.420 -4.328 -0.360 1.00 98.38 184 ILE A N 1
ATOM 1431 C CA . ILE A 1 184 ? -5.246 -3.664 0.935 1.00 98.38 184 ILE A CA 1
ATOM 1432 C C . ILE A 1 184 ? -6.596 -3.638 1.636 1.00 98.38 184 ILE A C 1
ATOM 1434 O O . ILE A 1 184 ? -7.588 -3.201 1.052 1.00 98.38 184 ILE A O 1
ATOM 1438 N N . ARG A 1 185 ? -6.647 -4.099 2.884 1.00 97.25 185 ARG A N 1
ATOM 1439 C CA . ARG A 1 185 ? -7.873 -4.112 3.684 1.00 97.25 185 ARG A CA 1
ATOM 1440 C C . ARG A 1 185 ? -7.936 -2.897 4.592 1.00 97.25 185 ARG A C 1
ATOM 1442 O O . ARG A 1 185 ? -7.005 -2.661 5.357 1.00 97.25 185 ARG A O 1
ATOM 1449 N N . PHE A 1 186 ? -9.050 -2.175 4.561 1.00 95.19 186 PHE A N 1
ATOM 1450 C CA . PHE A 1 186 ? -9.359 -1.102 5.500 1.00 95.19 186 PHE A CA 1
ATOM 1451 C C . PHE A 1 186 ? -10.395 -1.560 6.524 1.00 95.19 186 PHE A C 1
ATOM 1453 O O . PHE A 1 186 ? -11.424 -2.132 6.162 1.00 95.19 186 PHE A O 1
ATOM 1460 N N . ILE A 1 187 ? -10.162 -1.238 7.796 1.00 93.56 187 ILE A N 1
ATOM 1461 C CA . ILE A 1 187 ? -11.137 -1.421 8.878 1.00 93.56 187 ILE A CA 1
ATOM 1462 C C . ILE A 1 187 ? -11.366 -0.106 9.630 1.00 93.56 187 ILE A C 1
ATOM 1464 O O . ILE A 1 187 ? -10.544 0.812 9.584 1.00 93.56 187 ILE A O 1
ATOM 1468 N N . MET A 1 188 ? -12.488 -0.019 10.344 1.00 87.50 188 MET A N 1
ATOM 1469 C CA . MET A 1 188 ? -12.792 1.093 11.243 1.00 87.50 188 MET A CA 1
ATOM 1470 C C . MET A 1 188 ? -12.234 0.799 12.644 1.00 87.50 188 MET A C 1
ATOM 1472 O O . MET A 1 188 ? -12.632 -0.179 13.268 1.00 87.50 188 MET A O 1
ATOM 1476 N N . THR A 1 189 ? -11.368 1.665 13.174 1.00 82.69 189 THR A N 1
ATOM 1477 C CA . THR A 1 189 ? -10.896 1.616 14.572 1.00 82.69 189 THR A CA 1
ATOM 1478 C C . THR A 1 189 ? -11.105 2.973 15.238 1.00 82.69 189 THR A C 1
ATOM 1480 O O . THR A 1 189 ? -10.636 3.992 14.737 1.00 82.69 189 THR A O 1
ATOM 1483 N N . HIS A 1 190 ? -11.830 3.017 16.360 1.00 84.44 190 HIS A N 1
ATOM 1484 C CA . HIS A 1 190 ? -12.092 4.253 17.122 1.00 84.44 190 HIS A CA 1
ATOM 1485 C C . HIS A 1 190 ? -12.624 5.437 16.274 1.00 84.44 190 HIS A C 1
ATOM 1487 O O . HIS A 1 190 ? -12.294 6.593 16.527 1.00 84.44 190 HIS A O 1
ATOM 1493 N N . GLY A 1 191 ? -13.419 5.158 15.233 1.00 81.62 191 GLY A N 1
ATOM 1494 C CA . GLY A 1 191 ? -13.946 6.175 14.309 1.00 81.62 191 GLY A CA 1
ATOM 1495 C C . GLY A 1 191 ? -12.985 6.631 13.198 1.00 81.62 191 GLY A C 1
ATOM 1496 O O . GLY A 1 191 ? -13.382 7.447 12.368 1.00 81.62 191 GLY A O 1
ATOM 1497 N N . LYS A 1 192 ? -11.757 6.097 13.135 1.00 83.69 192 LYS A N 1
ATOM 1498 C CA . LYS A 1 192 ? -10.801 6.292 12.033 1.00 83.69 192 LYS A CA 1
ATOM 1499 C C . LYS A 1 192 ? -10.709 5.041 11.159 1.00 83.69 192 LYS A C 1
ATOM 1501 O O . LYS A 1 192 ? -10.607 3.926 11.669 1.00 83.69 192 LYS A O 1
ATOM 1506 N N . TYR A 1 193 ? -10.664 5.229 9.844 1.00 88.69 193 TYR A N 1
ATOM 1507 C CA . TYR A 1 193 ? -10.311 4.161 8.911 1.00 88.69 193 TYR A CA 1
ATOM 1508 C C . TYR A 1 193 ? -8.801 3.960 8.848 1.00 88.69 193 TYR A C 1
ATOM 1510 O O . TYR A 1 193 ? -8.064 4.935 8.713 1.00 88.69 193 TYR A O 1
ATOM 1518 N N . LYS A 1 194 ? -8.358 2.701 8.917 1.00 94.69 194 LYS A N 1
ATOM 1519 C CA . LYS A 1 194 ? -6.943 2.313 8.853 1.00 94.69 194 LYS A CA 1
ATOM 1520 C C . LYS A 1 194 ? -6.742 1.065 8.005 1.00 94.69 194 LYS A C 1
ATOM 1522 O O . LYS A 1 194 ? -7.630 0.215 7.954 1.00 94.69 194 LYS A O 1
ATOM 1527 N N . MET A 1 195 ? -5.569 0.948 7.394 1.00 97.56 195 MET A N 1
ATOM 1528 C CA . MET A 1 195 ? -5.111 -0.266 6.720 1.00 97.56 195 MET A CA 1
ATOM 1529 C C . MET A 1 195 ? -4.758 -1.338 7.758 1.00 97.56 195 MET A C 1
ATOM 1531 O O . MET A 1 195 ? -4.048 -1.053 8.721 1.00 97.56 195 MET A O 1
ATOM 1535 N N . ASP A 1 196 ? -5.256 -2.556 7.567 1.00 97.75 196 ASP A N 1
ATOM 1536 C CA . ASP A 1 196 ? -5.118 -3.678 8.509 1.00 97.75 196 ASP A CA 1
ATOM 1537 C C . ASP A 1 196 ? -4.387 -4.891 7.919 1.00 97.75 196 ASP A C 1
ATOM 1539 O O . ASP A 1 196 ? -3.780 -5.675 8.646 1.00 97.75 196 ASP A O 1
ATOM 1543 N N . GLU A 1 197 ? -4.437 -5.046 6.595 1.00 98.31 197 GLU A N 1
ATOM 1544 C CA . GLU A 1 197 ? -3.807 -6.137 5.849 1.00 98.31 197 GLU A CA 1
ATOM 1545 C C . GLU A 1 197 ? -3.325 -5.609 4.492 1.00 98.31 197 GLU A C 1
ATOM 1547 O O . GLU A 1 197 ? -4.013 -4.799 3.863 1.00 98.31 197 GLU A O 1
ATOM 1552 N N . VAL A 1 198 ? -2.177 -6.100 4.023 1.00 98.31 198 VAL A N 1
ATOM 1553 C CA . VAL A 1 198 ? -1.706 -5.960 2.638 1.00 98.31 198 VAL A CA 1
ATOM 1554 C C . VAL A 1 198 ? -1.357 -7.344 2.102 1.00 98.31 198 VAL A C 1
ATOM 1556 O O . VAL A 1 198 ? -0.758 -8.154 2.805 1.00 98.31 198 VAL A O 1
ATOM 1559 N N . VAL A 1 199 ? -1.756 -7.623 0.864 1.00 97.56 199 VAL A N 1
ATOM 1560 C CA . VAL A 1 199 ? -1.479 -8.877 0.157 1.00 97.56 199 VAL A CA 1
ATOM 1561 C C . VAL A 1 199 ? -1.035 -8.528 -1.260 1.00 97.56 199 VAL A C 1
ATOM 1563 O O . VAL A 1 199 ? -1.779 -7.876 -1.995 1.00 97.56 199 VAL A O 1
ATOM 1566 N N . ARG A 1 200 ? 0.170 -8.944 -1.660 1.00 95.12 200 ARG A N 1
ATOM 1567 C CA . ARG A 1 200 ? 0.605 -8.891 -3.065 1.00 95.12 200 ARG A CA 1
ATOM 1568 C C . ARG A 1 200 ? -0.201 -9.910 -3.873 1.00 95.12 200 ARG A C 1
ATOM 1570 O O . ARG A 1 200 ? -0.466 -11.005 -3.387 1.00 95.12 200 ARG A O 1
ATOM 1577 N N . VAL A 1 201 ? -0.596 -9.547 -5.089 1.00 92.06 201 VAL A N 1
ATOM 1578 C CA . VAL A 1 201 ? -1.139 -10.497 -6.066 1.00 92.06 201 VAL A CA 1
ATOM 1579 C C . VAL A 1 201 ? -0.041 -10.775 -7.086 1.00 92.06 201 VAL A C 1
ATOM 1581 O O . VAL A 1 201 ? 0.476 -9.835 -7.693 1.00 92.06 201 VAL A O 1
ATOM 1584 N N . GLU A 1 202 ? 0.319 -12.050 -7.210 1.00 74.50 202 GLU A N 1
ATOM 1585 C CA . GLU A 1 202 ? 1.324 -12.589 -8.139 1.00 74.50 202 GLU A CA 1
ATOM 1586 C C . GLU A 1 202 ? 0.678 -13.030 -9.467 1.00 74.50 202 GLU A C 1
ATOM 1588 O O . GLU A 1 202 ? -0.488 -13.494 -9.430 1.00 74.50 202 GLU A O 1
#